Protein AF-0000000080067143 (afdb_homodimer)

Nearest PDB structures (foldseek):
  3b32-assembly1_A  TM=6.200E-01  e=1.063E-01  Rattus norvegicus
  1rfj-assembly1_A  TM=6.439E-01  e=1.784E-01  Solanum tuberosum
  3g43-assembly1_C  TM=5.414E-01  e=2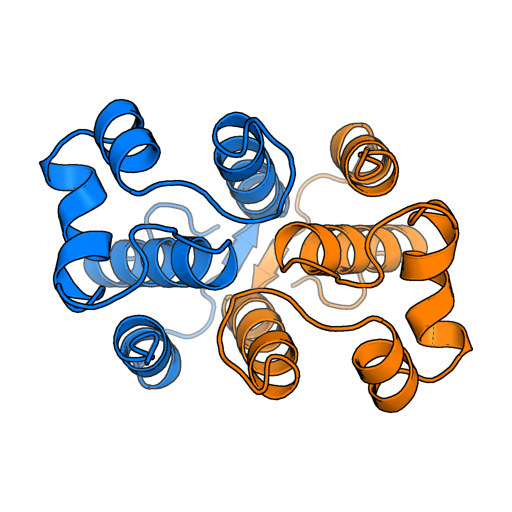.167E-01  Homo sapiens
  6k4r-assembly1_C  TM=6.873E-01  e=2.374E+00  Homo sapiens
  3b32-assembly1_A  TM=6.193E-01  e=1.063E-01  Rattus norvegicus

pLDDT: mean 88.92, std 12.48, range [46.91, 98.81]

Secondary structure (DSSP, 8-state):
----HHHHHHHHS---TT-EEEHHHHHHHHHHHHHH-TT-SSEEEHHHHHHHHHHHHHHHHHHHS-TTS-SEEEHHHHHHHHHHHHHHTT-TT--/----HHHHHHHHS---TT-EEEHHHHHHHHHHHHHH-TT-SSEEEHHHHHHHHHHHHHHHHHHHS-TTS-SEEEHHHHHHHHHHHHHHTT-TT--

Organism: NCBI:txid656916

Solvent-accessible surface area (backbone atoms only — not comparable to full-atom values): 10686 Å² total; per-residue (Å²): 114,66,57,56,53,49,54,47,54,49,70,69,49,88,74,74,85,80,48,20,33,37,51,65,57,57,52,47,51,49,51,56,52,52,70,60,19,80,83,56,74,47,46,26,45,48,68,57,44,29,70,74,52,32,70,73,60,31,39,64,55,50,73,37,41,51,84,92,32,74,62,53,42,27,48,59,54,51,51,32,50,50,52,46,50,28,62,75,64,68,43,79,76,50,97,115,66,58,56,55,46,53,48,53,50,71,69,50,88,75,74,87,80,47,21,33,36,51,66,56,58,52,46,53,49,50,56,51,53,69,60,19,78,83,54,76,46,46,26,47,47,68,57,46,28,70,74,51,31,70,75,58,30,37,65,56,50,73,39,41,50,86,92,32,74,62,53,42,26,47,60,54,51,52,32,48,51,52,45,51,28,63,76,63,68,43,78,75,50,97

InterPro domains:
  IPR002048 EF-hand domain [PS50222] (24-59)
  IPR011992 EF-hand domain pair [SSF47473] (20-86)

Sequence (190 aa):
MVSNKLYNTVMEGSDPAGVTYSLETIKGLLQEFKAMDDDNDGLVDLDVLKQAYGEQGAEAFEEFFDSTLDKQVSFTEFTSAFIFVQRASGYPNKVMVSNKLYNTVMEGSDPAGVTYSLETIKGLLQEFKAMDDDNDGLVDLDVLKQAYGEQGAEAFEEFFDSTLDKQVSFTEFTSAFIFVQRASGYPNKV

Foldseek 3Di:
DWFCQLVCCLVVDDDDPPFAADPVVVVVLVVVVVVQVVVPPQKHALVSVCVVLNPVRSVLVVVRGDPVHHRIDGSSRVVSSVSVVCVVVVNPRTD/DWFCQLVCCLVVDDDDPPFAADPVVVVVLVVVVVVQVVVPPQKHALVSVCVVLNPVRSVLVVVRGDPVHHRIDGSSRVVSSVSVVCVVVVNPRTD

Radius of gyration: 15.96 Å; Cα contacts (8 Å, |Δi|>4): 211; chains: 2; bounding box: 41×36×35 Å

Structure (mmCIF, N/CA/C/O backbone):
data_AF-0000000080067143-model_v1
#
loop_
_entity.id
_entity.type
_entity.pdbx_description
1 polymer 'EF-hand domain-containing protein'
#
loop_
_atom_site.group_PDB
_atom_site.id
_atom_site.type_symbol
_atom_site.label_atom_id
_atom_site.label_alt_id
_atom_site.label_comp_id
_atom_site.label_asym_id
_atom_site.label_entity_id
_atom_site.label_seq_id
_atom_site.pdbx_PDB_ins_code
_atom_site.Cartn_x
_atom_site.Cartn_y
_atom_site.Cartn_z
_atom_site.occupancy
_atom_site.B_iso_or_equiv
_atom_site.auth_seq_id
_atom_site.auth_comp_id
_atom_site.auth_asym_id
_atom_site.auth_atom_id
_atom_site.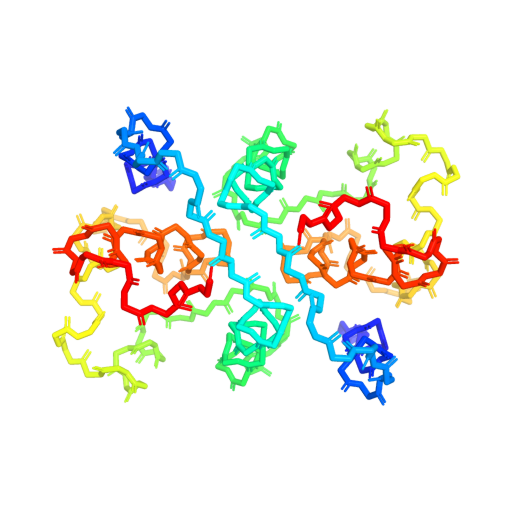pdbx_PDB_model_num
ATOM 1 N N . MET A 1 1 ? -2.777 -11.414 -17.859 1 46.91 1 MET A N 1
ATOM 2 C CA . MET A 1 1 ? -2.301 -10.078 -17.5 1 46.91 1 MET A CA 1
ATOM 3 C C . MET A 1 1 ? -3.029 -9.547 -16.281 1 46.91 1 MET A C 1
ATOM 5 O O . MET A 1 1 ? -4.219 -9.82 -16.094 1 46.91 1 MET A O 1
ATOM 9 N N . VAL A 1 2 ? -2.275 -9.328 -15.281 1 61.03 2 VAL A N 1
ATOM 10 C CA . VAL A 1 2 ? -2.979 -8.844 -14.102 1 61.03 2 VAL A CA 1
ATOM 11 C C . VAL A 1 2 ? -3.812 -7.617 -14.469 1 61.03 2 VAL A C 1
ATOM 13 O O . VAL A 1 2 ? -3.326 -6.703 -15.141 1 61.03 2 VAL A O 1
ATOM 16 N N . SER A 1 3 ? -5.141 -7.855 -14.219 1 69.12 3 SER A N 1
ATOM 17 C CA . SER A 1 3 ? -6.066 -6.797 -14.609 1 69.12 3 SER A CA 1
ATOM 18 C C . SER A 1 3 ? -5.789 -5.512 -13.836 1 69.12 3 SER A C 1
ATOM 20 O O . SER A 1 3 ? -5.582 -5.539 -12.625 1 69.12 3 SER A O 1
ATOM 22 N N . ASN A 1 4 ? -5.629 -4.445 -14.539 1 83.62 4 ASN A N 1
ATOM 23 C CA . ASN A 1 4 ? -5.488 -3.109 -13.969 1 83.62 4 ASN A CA 1
ATOM 24 C C . ASN A 1 4 ? -6.844 -2.428 -13.797 1 83.62 4 ASN A C 1
ATOM 26 O O . ASN A 1 4 ? -6.91 -1.219 -13.57 1 83.62 4 ASN A O 1
ATOM 30 N N . LYS A 1 5 ? -7.879 -3.238 -13.898 1 85.88 5 LYS A N 1
ATOM 31 C CA . LYS A 1 5 ? -9.219 -2.658 -13.906 1 85.88 5 LYS A CA 1
ATOM 32 C C . LYS A 1 5 ? -9.492 -1.909 -12.602 1 85.88 5 LYS A C 1
ATOM 34 O O . LYS A 1 5 ? -9.984 -0.777 -12.625 1 85.88 5 LYS A O 1
ATOM 39 N N . LEU A 1 6 ? -9.281 -2.521 -11.469 1 89.75 6 LEU A N 1
ATOM 40 C CA . LEU A 1 6 ? -9.539 -1.91 -10.172 1 89.75 6 LEU A CA 1
ATOM 41 C C . LEU A 1 6 ? -8.703 -0.648 -9.992 1 89.75 6 LEU A C 1
ATOM 43 O O . LEU A 1 6 ? -9.227 0.389 -9.57 1 89.75 6 LEU A O 1
ATOM 47 N N . TYR A 1 7 ? -7.473 -0.76 -10.32 1 92 7 TYR A N 1
ATOM 48 C CA . TYR A 1 7 ? -6.578 0.387 -10.242 1 92 7 TYR A CA 1
ATOM 49 C C . TYR A 1 7 ? -7.09 1.538 -11.102 1 92 7 TYR A C 1
ATOM 51 O O . TYR A 1 7 ? -7.18 2.676 -10.633 1 92 7 TYR A O 1
ATOM 59 N N . ASN A 1 8 ? -7.48 1.263 -12.328 1 93.25 8 ASN A N 1
ATOM 60 C CA . ASN A 1 8 ? -7.977 2.291 -13.234 1 93.25 8 ASN A CA 1
ATOM 61 C C . ASN A 1 8 ? -9.258 2.934 -12.703 1 93.25 8 ASN A C 1
ATOM 63 O O . ASN A 1 8 ? -9.43 4.152 -12.789 1 93.25 8 ASN A O 1
ATOM 67 N N . THR A 1 9 ? -10.148 2.139 -12.188 1 93.19 9 THR A N 1
ATOM 68 C CA . THR A 1 9 ? -11.406 2.641 -11.633 1 93.19 9 THR A CA 1
ATOM 69 C C . THR A 1 9 ? -11.141 3.619 -10.492 1 93.19 9 THR A C 1
ATOM 71 O O . THR A 1 9 ? -11.766 4.676 -10.414 1 93.19 9 THR A O 1
ATOM 74 N N . VAL A 1 10 ? -10.211 3.246 -9.656 1 95.19 10 VAL A N 1
ATOM 75 C CA . VAL A 1 10 ? -9.883 4.066 -8.492 1 95.19 10 VAL A CA 1
ATOM 76 C C . VAL A 1 10 ? -9.203 5.355 -8.945 1 95.19 10 VAL A C 1
ATOM 78 O O . VAL A 1 10 ? -9.562 6.445 -8.492 1 95.19 10 VAL A O 1
ATOM 81 N N . MET A 1 11 ? -8.297 5.258 -9.922 1 97.38 11 MET A N 1
ATOM 82 C CA . MET A 1 11 ? -7.488 6.406 -10.32 1 97.38 11 MET A CA 1
ATOM 83 C C . MET A 1 11 ? -8.297 7.359 -11.195 1 97.38 11 MET A C 1
ATOM 85 O O . MET A 1 11 ? -8.078 8.57 -11.164 1 97.38 11 MET A O 1
ATOM 89 N N . GLU A 1 12 ? -9.195 6.828 -11.867 1 97 12 GLU A N 1
ATOM 90 C CA . GLU A 1 12 ? -9.969 7.637 -12.805 1 97 12 GLU A CA 1
ATOM 91 C C . GLU A 1 12 ? -11.211 8.219 -12.141 1 97 12 GLU A C 1
ATOM 93 O O . GLU A 1 12 ? -11.828 9.148 -12.672 1 97 12 GLU A O 1
ATOM 98 N N . GLY A 1 13 ? -11.57 7.609 -10.992 1 96 13 GLY A N 1
ATOM 99 C CA . GLY A 1 13 ? -12.742 8.117 -10.297 1 96 13 GLY A CA 1
ATOM 100 C C . GLY A 1 13 ? -12.523 9.484 -9.68 1 96 13 GLY A C 1
ATOM 101 O O . GLY A 1 13 ? -11.375 9.906 -9.484 1 96 13 GLY A O 1
ATOM 102 N N . SER A 1 14 ? -13.633 10.188 -9.453 1 96.25 14 SER A N 1
ATOM 103 C CA . SER A 1 14 ? -13.594 11.492 -8.812 1 96.25 14 SER A CA 1
ATOM 104 C C . SER A 1 14 ? -13.875 11.383 -7.316 1 96.25 14 SER A C 1
ATOM 106 O O . SER A 1 14 ? -14.773 10.648 -6.898 1 96.25 14 SER A O 1
ATOM 108 N N . ASP A 1 15 ? -13.055 11.969 -6.539 1 97.75 15 ASP A N 1
ATOM 109 C CA . ASP A 1 15 ? -13.219 12.055 -5.094 1 97.75 15 ASP A CA 1
ATOM 110 C C . ASP A 1 15 ? -13.398 13.508 -4.652 1 97.75 15 ASP A C 1
ATOM 112 O O . ASP A 1 15 ? -12.859 14.422 -5.277 1 97.75 15 ASP A O 1
ATOM 116 N N . PRO A 1 16 ? -14.297 13.758 -3.594 1 97.38 16 PRO A N 1
ATOM 117 C CA . PRO A 1 16 ? -14.367 15.125 -3.07 1 97.38 16 PRO A CA 1
ATOM 118 C C . PRO A 1 16 ? -13.031 15.617 -2.516 1 97.38 16 PRO A C 1
ATOM 120 O O . PRO A 1 16 ? -12.188 14.805 -2.139 1 97.38 16 PRO A O 1
ATOM 123 N N . ALA A 1 17 ? -12.914 16.953 -2.527 1 95.5 17 ALA A N 1
ATOM 124 C CA . ALA A 1 17 ? -11.734 17.547 -1.902 1 95.5 17 ALA A CA 1
ATOM 125 C C . ALA A 1 17 ? -11.734 17.312 -0.395 1 95.5 17 ALA A C 1
ATOM 127 O O . ALA A 1 17 ? -12.797 17.234 0.225 1 95.5 17 ALA A O 1
ATOM 128 N N . GLY A 1 18 ? -10.609 17.141 0.156 1 96.62 18 GLY A N 1
ATOM 129 C CA . GLY A 1 18 ? -10.492 17.172 1.605 1 96.62 18 GLY A CA 1
ATOM 130 C C . GLY A 1 18 ? -10.664 15.805 2.246 1 96.62 18 GLY A C 1
ATOM 131 O O . GLY A 1 18 ? -10.82 15.703 3.465 1 96.62 18 GLY A O 1
ATOM 132 N N . VAL A 1 19 ? -10.719 14.758 1.388 1 98.62 19 VAL A N 1
ATOM 133 C CA . VAL A 1 19 ? -10.742 13.422 1.971 1 98.62 19 VAL A CA 1
ATOM 134 C C . VAL A 1 19 ? -9.367 13.078 2.533 1 98.62 19 VAL A C 1
ATOM 136 O O . VAL A 1 19 ? -8.375 13.047 1.798 1 98.62 19 VAL A O 1
ATOM 139 N N . THR A 1 20 ? -9.312 12.898 3.893 1 98.81 20 THR A N 1
ATOM 140 C CA . THR A 1 20 ? -8.055 12.594 4.566 1 98.81 20 THR A CA 1
ATOM 141 C C . THR A 1 20 ? -8.188 11.352 5.438 1 98.81 20 THR A C 1
ATOM 143 O O . THR A 1 20 ? -9.281 11.031 5.91 1 98.81 20 THR A O 1
ATOM 146 N N . TYR A 1 21 ? -7.102 10.602 5.551 1 98.81 21 TYR A N 1
ATOM 147 C CA . TYR A 1 21 ? -7.016 9.438 6.426 1 98.81 21 TYR A CA 1
ATOM 148 C C . TYR A 1 21 ? -5.898 9.602 7.445 1 98.81 21 TYR A C 1
ATOM 150 O O . TYR A 1 21 ? -4.84 10.156 7.133 1 98.81 21 TYR A O 1
ATOM 158 N N . SER A 1 22 ? -6.18 9.195 8.617 1 98.81 22 SER A N 1
ATOM 159 C CA . SER A 1 22 ? -5.152 9.227 9.648 1 98.81 22 SER A CA 1
ATOM 160 C C . SER A 1 22 ? -4.012 8.266 9.328 1 98.81 22 SER A C 1
ATOM 162 O O . SER A 1 22 ? -4.211 7.27 8.633 1 98.81 22 SER A O 1
ATOM 164 N N . LEU A 1 23 ? -2.801 8.586 9.758 1 98.75 23 LEU A N 1
ATOM 165 C CA . LEU A 1 23 ? -1.686 7.652 9.672 1 98.75 23 LEU A CA 1
ATOM 166 C C . LEU A 1 23 ? -2.057 6.309 10.289 1 98.75 23 LEU A C 1
ATOM 168 O O . LEU A 1 23 ? -1.628 5.258 9.805 1 98.75 23 LEU A O 1
ATOM 172 N N . GLU A 1 24 ? -2.867 6.348 11.352 1 98.19 24 GLU A N 1
ATOM 173 C CA . GLU A 1 24 ? -3.328 5.117 11.984 1 98.19 24 GLU A CA 1
ATOM 174 C C . GLU A 1 24 ? -4.117 4.254 11.008 1 98.19 24 GLU A C 1
ATOM 176 O O . GLU A 1 24 ? -3.988 3.027 11.008 1 98.19 24 GLU A O 1
ATOM 181 N N . THR A 1 25 ? -4.953 4.895 10.172 1 98.62 25 THR A N 1
ATOM 182 C CA . THR A 1 25 ? -5.691 4.148 9.164 1 98.62 25 THR A CA 1
ATOM 183 C C . THR A 1 25 ? -4.742 3.49 8.172 1 98.62 25 THR A C 1
ATOM 185 O O . THR A 1 25 ? -4.895 2.312 7.844 1 98.62 25 THR A O 1
ATOM 188 N N . ILE A 1 26 ? -3.709 4.188 7.676 1 98.81 26 ILE A N 1
ATOM 189 C CA . ILE A 1 26 ? -2.748 3.68 6.703 1 98.81 26 ILE A CA 1
ATOM 190 C C . ILE A 1 26 ? -1.95 2.531 7.316 1 98.81 26 ILE A C 1
ATOM 192 O O . ILE A 1 26 ? -1.8 1.473 6.703 1 98.81 26 ILE A O 1
ATOM 196 N N . LYS A 1 27 ? -1.457 2.658 8.562 1 98.5 27 LYS A N 1
ATOM 197 C CA . LYS A 1 27 ? -0.745 1.598 9.266 1 98.5 27 LYS A CA 1
ATOM 198 C C . LYS A 1 27 ? -1.649 0.392 9.5 1 98.5 27 LYS A C 1
ATOM 200 O O . LYS A 1 27 ? -1.187 -0.751 9.484 1 98.5 27 LYS A O 1
ATOM 205 N N . GLY A 1 28 ? -2.969 0.68 9.75 1 98.31 28 GLY A N 1
ATOM 206 C CA . GLY A 1 28 ? -3.932 -0.4 9.891 1 98.31 28 GLY A CA 1
ATOM 207 C C . GLY A 1 28 ? -4.055 -1.256 8.641 1 98.31 28 GLY A C 1
ATOM 208 O O . GLY A 1 28 ? -4.152 -2.482 8.727 1 98.31 28 GLY A O 1
ATOM 209 N N . LEU A 1 29 ? -4.051 -0.668 7.508 1 98.12 29 LEU A N 1
ATOM 210 C CA . LEU A 1 29 ? -4.082 -1.413 6.254 1 98.12 29 LEU A CA 1
ATOM 211 C C . LEU A 1 29 ? -2.824 -2.258 6.09 1 98.12 29 LEU A C 1
ATOM 213 O O . LEU A 1 29 ? -2.9 -3.42 5.68 1 98.12 29 LEU A O 1
ATOM 217 N N . LEU A 1 30 ? -1.607 -1.638 6.418 1 98.06 30 LEU A N 1
ATOM 218 C CA . LEU A 1 30 ? -0.351 -2.377 6.383 1 98.06 30 LEU A CA 1
ATOM 219 C C . LEU A 1 30 ? -0.425 -3.617 7.27 1 98.06 30 LEU A C 1
ATOM 221 O O . LEU A 1 30 ? -0.082 -4.719 6.832 1 98.06 30 LEU A O 1
ATOM 225 N N . GLN A 1 31 ? -0.874 -3.424 8.453 1 97.81 31 GLN A N 1
ATOM 226 C CA . GLN A 1 31 ? -0.923 -4.496 9.438 1 97.81 31 GLN A CA 1
ATOM 227 C C . GLN A 1 31 ? -1.856 -5.617 8.984 1 97.81 31 GLN A C 1
ATOM 229 O O . GLN A 1 31 ? -1.521 -6.797 9.102 1 97.81 31 GLN A O 1
ATOM 234 N N . GLU A 1 32 ? -3.039 -5.23 8.531 1 97.31 32 GLU A N 1
ATOM 235 C CA . GLU A 1 32 ? -4.012 -6.219 8.078 1 97.31 32 GLU A CA 1
ATOM 236 C C . GLU A 1 32 ? -3.463 -7.051 6.922 1 97.31 32 GLU A C 1
ATOM 238 O O . GLU A 1 32 ? -3.574 -8.281 6.926 1 97.31 32 GLU A O 1
ATOM 243 N N . PHE A 1 33 ? -2.871 -6.449 5.914 1 97 33 PHE A N 1
ATOM 244 C CA . PHE A 1 33 ? -2.324 -7.16 4.766 1 97 33 PHE A CA 1
ATOM 245 C C . PHE A 1 33 ? -1.165 -8.055 5.184 1 97 33 PHE A C 1
ATOM 247 O O . PHE A 1 33 ? -1.075 -9.211 4.754 1 97 33 PHE A O 1
ATOM 254 N N . LYS A 1 34 ? -0.299 -7.539 6.066 1 96.19 34 LYS A N 1
ATOM 255 C CA . LYS A 1 34 ? 0.858 -8.297 6.535 1 96.19 34 LYS A CA 1
ATOM 256 C C . LYS A 1 34 ? 0.426 -9.531 7.312 1 96.19 34 LYS A C 1
ATOM 258 O O . LYS A 1 34 ? 1.064 -10.586 7.219 1 96.19 34 LYS A O 1
ATOM 263 N N . ALA A 1 35 ? -0.605 -9.406 8.047 1 96.69 35 ALA A N 1
ATOM 264 C CA . ALA A 1 35 ? -1.114 -10.531 8.82 1 96.69 35 ALA A CA 1
ATOM 265 C C . ALA A 1 35 ? -1.576 -11.664 7.898 1 96.69 35 ALA A C 1
ATOM 267 O O . ALA A 1 35 ? -1.517 -12.836 8.273 1 96.69 35 ALA A O 1
ATOM 268 N N . MET A 1 36 ? -1.992 -11.344 6.695 1 96.44 36 MET A N 1
ATOM 269 C CA . MET A 1 36 ? -2.482 -12.344 5.75 1 96.44 36 MET A CA 1
ATOM 270 C C . MET A 1 36 ? -1.352 -12.859 4.867 1 96.44 36 MET A C 1
ATOM 272 O O . MET A 1 36 ? -1.459 -13.938 4.281 1 96.44 36 MET A O 1
ATOM 276 N N . ASP A 1 37 ? -0.314 -12.07 4.664 1 94.81 37 ASP A N 1
ATOM 277 C CA . ASP A 1 37 ? 0.838 -12.438 3.846 1 94.81 37 ASP A CA 1
ATOM 278 C C . ASP A 1 37 ? 1.781 -13.367 4.605 1 94.81 37 ASP A C 1
ATOM 280 O O . ASP A 1 37 ? 2.912 -12.984 4.922 1 94.81 37 ASP A O 1
ATOM 284 N N . ASP A 1 38 ? 1.432 -14.555 4.754 1 91.81 38 ASP A N 1
ATOM 285 C CA . ASP A 1 38 ? 2.061 -15.516 5.656 1 91.81 38 ASP A CA 1
ATOM 286 C C . ASP A 1 38 ? 3.498 -15.805 5.234 1 91.81 38 ASP A C 1
ATOM 288 O O . ASP A 1 38 ? 4.379 -15.969 6.082 1 91.81 38 ASP A O 1
ATOM 292 N N . ASP A 1 39 ? 3.773 -15.836 3.938 1 90.75 39 ASP A N 1
ATOM 293 C CA . ASP A 1 39 ? 5.117 -16.203 3.51 1 90.75 39 ASP A CA 1
ATOM 294 C C . ASP A 1 39 ? 5.969 -14.977 3.221 1 90.75 39 ASP A C 1
ATOM 296 O O . ASP A 1 39 ? 7.066 -15.086 2.674 1 90.75 39 ASP A O 1
ATOM 300 N N . ASN A 1 40 ? 5.422 -13.742 3.414 1 89.62 40 ASN A N 1
ATOM 301 C CA . ASN A 1 40 ? 6.129 -12.469 3.35 1 89.62 40 ASN A CA 1
ATOM 302 C C . ASN A 1 40 ? 6.676 -12.203 1.951 1 89.62 40 ASN A C 1
ATOM 304 O O . ASN A 1 40 ? 7.766 -11.648 1.803 1 89.62 40 ASN A O 1
ATOM 308 N N . ASP A 1 41 ? 5.887 -12.656 0.964 1 89.44 41 ASP A N 1
ATOM 309 C CA . ASP A 1 41 ? 6.387 -12.445 -0.389 1 89.44 41 ASP A CA 1
ATOM 310 C C . ASP A 1 41 ? 5.723 -11.234 -1.034 1 89.44 41 ASP A C 1
ATOM 312 O O . ASP A 1 41 ? 5.957 -10.938 -2.207 1 89.44 41 ASP A O 1
ATOM 316 N N . GLY A 1 42 ? 4.793 -10.578 -0.29 1 92.44 42 GLY A N 1
ATOM 317 C CA . GLY A 1 42 ? 4.195 -9.352 -0.788 1 92.44 42 GLY A CA 1
ATOM 318 C C . GLY A 1 42 ? 2.879 -9.578 -1.506 1 92.44 42 GLY A C 1
ATOM 319 O O . GLY A 1 42 ? 2.27 -8.633 -2.012 1 92.44 42 GLY A O 1
ATOM 320 N N . LEU A 1 43 ? 2.471 -10.859 -1.532 1 92.44 43 LEU A N 1
ATOM 321 C CA . LEU A 1 43 ? 1.213 -11.234 -2.166 1 92.44 43 LEU A CA 1
ATOM 322 C C . LEU A 1 43 ? 0.358 -12.07 -1.225 1 92.44 43 LEU A C 1
ATOM 324 O O . LEU A 1 43 ? 0.888 -12.773 -0.359 1 92.44 43 LEU A O 1
ATOM 328 N N . VAL A 1 44 ? -0.928 -11.898 -1.374 1 92.81 44 VAL A N 1
ATOM 329 C CA . VAL A 1 44 ? -1.86 -12.695 -0.586 1 92.81 44 VAL A CA 1
ATOM 330 C C . VAL A 1 44 ? -2.758 -13.508 -1.516 1 92.81 44 VAL A C 1
ATOM 332 O O . VAL A 1 44 ? -3.326 -12.969 -2.469 1 92.81 44 VAL A O 1
ATOM 335 N N . ASP A 1 45 ? -2.838 -14.789 -1.188 1 90.75 45 ASP A N 1
ATOM 336 C CA . ASP A 1 45 ? -3.727 -15.633 -1.987 1 90.75 45 ASP A CA 1
ATOM 337 C C . ASP A 1 45 ? -5.184 -15.219 -1.805 1 90.75 45 ASP A C 1
ATOM 339 O O . ASP A 1 45 ? -5.609 -14.898 -0.693 1 90.75 45 ASP A O 1
ATOM 343 N N . LEU A 1 46 ? -5.918 -15.32 -2.9 1 86.75 46 LEU A N 1
ATOM 344 C CA . LEU A 1 46 ? -7.32 -14.93 -2.857 1 86.75 46 LEU A CA 1
ATOM 345 C C . LEU A 1 46 ? -8.086 -15.75 -1.822 1 86.75 46 LEU A C 1
ATOM 347 O O . LEU A 1 46 ? -8.992 -15.234 -1.167 1 86.75 46 LEU A O 1
ATOM 351 N N . ASP A 1 47 ? -7.719 -16.984 -1.634 1 88.38 47 ASP A N 1
ATOM 352 C CA . ASP A 1 47 ? -8.391 -17.844 -0.653 1 88.38 47 ASP A CA 1
ATOM 353 C C . ASP A 1 47 ? -8.195 -17.297 0.763 1 88.38 47 ASP A C 1
ATOM 355 O O . ASP A 1 47 ? -9.094 -17.422 1.604 1 88.38 47 ASP A O 1
ATOM 359 N N . VAL A 1 48 ? -7.031 -16.75 0.992 1 92.5 48 VAL A N 1
ATOM 360 C CA . VAL A 1 48 ? -6.754 -16.156 2.293 1 92.5 48 VAL A CA 1
ATOM 361 C C . VAL A 1 48 ? -7.645 -14.93 2.498 1 92.5 48 VAL A C 1
ATOM 363 O O . VAL A 1 48 ? -8.211 -14.742 3.578 1 92.5 48 VAL A O 1
ATOM 366 N N . LEU A 1 49 ? -7.855 -14.102 1.489 1 89.69 49 LEU A N 1
ATOM 367 C CA . LEU A 1 49 ? -8.719 -12.93 1.569 1 89.69 49 LEU A CA 1
ATOM 368 C C . LEU A 1 49 ? -10.164 -13.328 1.834 1 89.69 49 LEU A C 1
ATOM 370 O O . LEU A 1 49 ? -10.859 -12.695 2.629 1 89.69 49 LEU A O 1
ATOM 374 N N . LYS A 1 50 ? -10.586 -14.422 1.178 1 89.75 50 LYS A N 1
ATOM 375 C CA . LYS A 1 50 ? -11.945 -14.906 1.346 1 89.75 50 LYS A CA 1
ATOM 376 C C . LYS A 1 50 ? -12.195 -15.375 2.777 1 89.75 50 LYS A C 1
ATOM 378 O O . LYS A 1 50 ? -13.281 -15.188 3.32 1 89.75 50 LYS A O 1
ATOM 383 N N . GLN A 1 51 ? -11.227 -15.992 3.326 1 93.31 51 GLN A N 1
ATOM 384 C CA . GLN A 1 51 ? -11.328 -16.453 4.707 1 93.31 51 GLN A CA 1
ATOM 385 C C . GLN A 1 51 ? -11.367 -15.266 5.676 1 93.31 51 GLN A C 1
ATOM 387 O O . GLN A 1 51 ? -12.117 -15.289 6.656 1 93.31 51 GLN A O 1
ATOM 392 N N . ALA A 1 52 ? -10.609 -14.242 5.367 1 92.25 52 ALA A N 1
ATOM 393 C CA . ALA A 1 52 ? -10.477 -13.094 6.262 1 92.25 52 ALA A CA 1
ATOM 394 C C . ALA A 1 52 ? -11.711 -12.195 6.18 1 92.25 52 ALA A C 1
ATOM 396 O O . ALA A 1 52 ? -12.172 -11.672 7.199 1 92.25 52 ALA A O 1
ATOM 397 N N . TYR A 1 53 ? -12.289 -11.969 4.98 1 89.88 53 TYR A N 1
ATOM 398 C CA . TYR A 1 53 ? -13.336 -10.969 4.781 1 89.88 53 TYR A CA 1
ATOM 399 C C . TYR A 1 53 ? -14.664 -11.633 4.426 1 89.88 53 TYR A C 1
ATOM 401 O O . TYR A 1 53 ? -15.688 -10.961 4.289 1 89.88 53 TYR A O 1
ATOM 409 N N . GLY A 1 54 ? -14.648 -12.945 4.277 1 89.38 54 GLY A N 1
ATOM 410 C CA . GLY A 1 54 ? -15.82 -13.641 3.773 1 89.38 54 GLY A CA 1
ATOM 411 C C . GLY A 1 54 ? -16 -13.508 2.273 1 89.38 54 GLY A C 1
ATOM 412 O O . GLY A 1 54 ? -15.281 -12.742 1.623 1 89.38 54 GLY A O 1
ATOM 413 N N . GLU A 1 55 ? -17 -14.242 1.787 1 82.25 55 GLU A N 1
ATOM 414 C CA . GLU A 1 55 ? -17.25 -14.25 0.35 1 82.25 55 GLU A CA 1
ATOM 415 C C . GLU A 1 55 ? -17.625 -12.859 -0.155 1 82.25 55 GLU A C 1
ATOM 417 O O . GLU A 1 55 ? -17.156 -12.43 -1.204 1 82.25 55 GLU A O 1
ATOM 422 N N . GLN A 1 56 ? -18.328 -12.148 0.597 1 81.19 56 GLN A N 1
ATOM 423 C CA . GLN A 1 56 ? -18.812 -10.836 0.171 1 81.19 56 GLN A CA 1
ATOM 424 C C . GLN A 1 56 ? -17.703 -9.805 0.203 1 81.19 56 GLN A C 1
ATOM 426 O O . GLN A 1 56 ? -17.594 -8.961 -0.694 1 81.19 56 GLN A O 1
ATOM 431 N N . GLY A 1 57 ? -16.844 -9.906 1.167 1 80.75 57 GLY A N 1
ATOM 432 C CA . GLY A 1 57 ? -15.742 -8.961 1.281 1 80.75 57 GLY A CA 1
ATOM 433 C C . GLY A 1 57 ? -14.688 -9.156 0.21 1 80.75 57 GLY A C 1
ATOM 434 O O . GLY A 1 57 ? -14.086 -8.18 -0.256 1 80.75 57 GLY A O 1
ATOM 435 N N . ALA A 1 58 ? -14.609 -10.406 -0.244 1 79.62 58 ALA A N 1
ATOM 436 C CA . ALA A 1 58 ? -13.594 -10.727 -1.246 1 79.62 58 ALA A CA 1
ATOM 437 C C . ALA A 1 58 ? -14.133 -10.5 -2.658 1 79.62 58 ALA A C 1
ATOM 439 O O . ALA A 1 58 ? -13.367 -10.492 -3.625 1 79.62 58 ALA A O 1
ATOM 440 N N . GLU A 1 59 ? -15.445 -10.234 -2.713 1 75.75 59 GLU A N 1
ATOM 441 C CA . GLU A 1 59 ? -16.094 -10.117 -4.016 1 75.75 59 GLU A CA 1
ATOM 442 C C . GLU A 1 59 ? -15.5 -8.977 -4.828 1 75.75 59 GLU A C 1
ATOM 444 O O . GLU A 1 59 ? -15.328 -9.086 -6.043 1 75.75 59 GLU A O 1
ATOM 449 N N . ALA A 1 60 ? -15.172 -7.844 -4.176 1 72.12 60 ALA A N 1
ATOM 450 C CA . ALA A 1 60 ? -14.578 -6.723 -4.895 1 72.12 60 ALA A CA 1
ATOM 451 C C . ALA A 1 60 ? -13.289 -7.145 -5.594 1 72.12 60 ALA A C 1
ATOM 453 O O . ALA A 1 60 ? -13.031 -6.746 -6.734 1 72.12 60 ALA A O 1
ATOM 454 N N . PHE A 1 61 ? -12.516 -7.965 -4.895 1 76.06 61 PHE A N 1
ATOM 455 C CA . PHE A 1 61 ? -11.273 -8.445 -5.488 1 76.06 61 PHE A CA 1
ATOM 456 C C . PHE A 1 61 ? -11.562 -9.383 -6.656 1 76.06 61 PHE A C 1
ATOM 458 O O . PHE A 1 61 ? -10.945 -9.281 -7.715 1 76.06 61 PHE A O 1
ATOM 465 N N . GL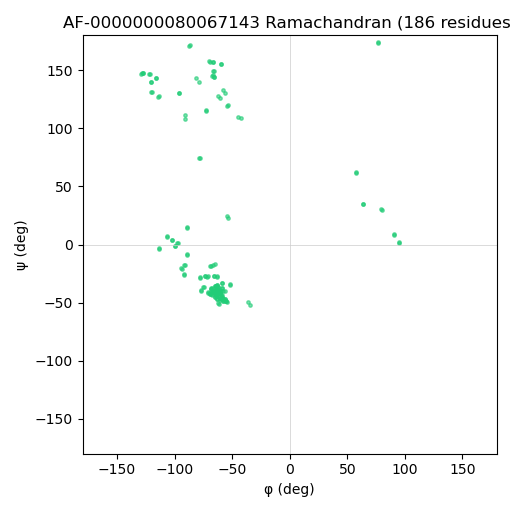U A 1 62 ? -12.523 -10.141 -6.492 1 76.31 62 GLU A N 1
ATOM 466 C CA . GLU A 1 62 ? -12.844 -11.117 -7.535 1 76.31 62 GLU A CA 1
ATOM 467 C C . GLU A 1 62 ? -13.414 -10.43 -8.773 1 76.31 62 GLU A C 1
ATOM 469 O O . GLU A 1 62 ? -13.133 -10.844 -9.898 1 76.31 62 GLU A O 1
ATOM 474 N N . GLU A 1 63 ? -14.25 -9.492 -8.469 1 75.5 63 GLU A N 1
ATOM 475 C CA . GLU A 1 63 ? -14.859 -8.766 -9.586 1 75.5 63 GLU A CA 1
ATOM 476 C C . GLU A 1 63 ? -13.797 -8.102 -10.453 1 75.5 63 GLU A C 1
ATOM 478 O O . GLU A 1 63 ? -13.953 -8.016 -11.672 1 75.5 63 GLU A O 1
ATOM 483 N N . PHE A 1 64 ? -12.891 -7.672 -9.805 1 72.56 64 PHE A N 1
ATOM 484 C CA . PHE A 1 64 ? -11.898 -6.879 -10.531 1 72.56 64 PHE A CA 1
ATOM 485 C C . PHE A 1 64 ? -10.727 -7.746 -10.969 1 72.56 64 PHE A C 1
ATOM 487 O O . PHE A 1 64 ? -9.961 -7.359 -11.852 1 72.56 64 PHE A O 1
ATOM 494 N N . PHE A 1 65 ? -10.578 -8.93 -10.281 1 62.34 65 PHE A N 1
ATOM 495 C CA . PHE A 1 65 ? -9.516 -9.836 -10.688 1 62.34 65 PHE A CA 1
ATOM 496 C C . PHE A 1 65 ? -10.016 -10.828 -11.734 1 62.34 65 PHE A C 1
ATOM 498 O O . PHE A 1 65 ? -11.109 -11.383 -11.602 1 62.34 65 PHE A O 1
ATOM 505 N N . ASP A 1 66 ? -9.594 -10.68 -13 1 57.16 66 ASP A N 1
ATOM 506 C CA . ASP A 1 66 ? -9.977 -11.609 -14.055 1 57.16 66 ASP A CA 1
ATOM 507 C C . ASP A 1 66 ? -9.594 -13.047 -13.688 1 57.16 66 ASP A C 1
ATOM 509 O O . ASP A 1 66 ? -8.625 -13.273 -12.961 1 57.16 66 ASP A O 1
ATOM 513 N N . SER A 1 67 ? -10.555 -13.961 -13.828 1 50.03 67 SER A N 1
ATOM 514 C CA . SER A 1 67 ? -10.508 -15.406 -13.641 1 50.03 67 SER A CA 1
ATOM 515 C C . SER A 1 67 ? -9.156 -15.977 -14.055 1 50.03 67 SER A C 1
ATOM 517 O O . SER A 1 67 ? -8.758 -17.047 -13.594 1 50.03 67 SER A O 1
ATOM 519 N N . THR A 1 68 ? -8.68 -15.695 -15.242 1 48.47 68 THR A N 1
ATOM 520 C CA . THR A 1 68 ? -7.449 -16.344 -15.664 1 48.47 68 THR A CA 1
ATOM 521 C C . THR A 1 68 ? -6.281 -15.914 -14.781 1 48.47 68 THR A C 1
ATOM 523 O O . THR A 1 68 ? -5.184 -16.469 -14.883 1 48.47 68 THR A O 1
ATOM 526 N N . LEU A 1 69 ? -6.473 -14.805 -14.047 1 51.28 69 LEU A N 1
ATOM 527 C CA . LEU A 1 69 ? -5.469 -13.977 -13.391 1 51.28 69 LEU A CA 1
ATOM 528 C C . LEU A 1 69 ? -5.047 -14.586 -12.055 1 51.28 69 LEU A C 1
ATOM 530 O O . LEU A 1 69 ? -5.781 -15.391 -11.477 1 51.28 69 LEU A O 1
ATOM 534 N N . ASP A 1 70 ? -3.781 -14.445 -11.758 1 59.09 70 ASP A N 1
ATOM 535 C CA . ASP A 1 70 ? -3.055 -14.922 -10.586 1 59.09 70 ASP A CA 1
ATOM 536 C C . ASP A 1 70 ? -3.846 -14.656 -9.305 1 59.09 70 ASP A C 1
ATOM 538 O O . ASP A 1 70 ? -4.445 -13.594 -9.148 1 59.09 70 ASP A O 1
ATOM 542 N N . LYS A 1 71 ? -4.324 -15.727 -8.727 1 80.44 71 LYS A N 1
ATOM 543 C CA . LYS A 1 71 ? -5.098 -15.875 -7.492 1 80.44 71 LYS A CA 1
ATOM 544 C C . LYS A 1 71 ? -4.375 -15.227 -6.312 1 80.44 71 LYS A C 1
ATOM 546 O O . LYS A 1 71 ? -4.492 -15.688 -5.176 1 80.44 71 LYS A O 1
ATOM 551 N N . GLN A 1 72 ? -3.514 -14.258 -6.664 1 88.69 72 GLN A N 1
ATOM 552 C CA . GLN A 1 72 ? -2.852 -13.539 -5.578 1 88.69 72 GLN A CA 1
ATOM 553 C C . GLN A 1 72 ? -3.125 -12.039 -5.664 1 88.69 72 GLN A C 1
ATOM 555 O O . GLN A 1 72 ? -3.271 -11.492 -6.758 1 88.69 72 GLN A O 1
ATOM 560 N N . VAL A 1 73 ? -3.205 -11.422 -4.578 1 91.25 73 VAL A N 1
ATOM 561 C CA . VAL A 1 73 ? -3.514 -10.008 -4.406 1 91.25 73 VAL A CA 1
ATOM 562 C C . VAL A 1 73 ? -2.301 -9.281 -3.824 1 91.25 73 VAL A C 1
ATOM 564 O O . VAL A 1 73 ? -1.722 -9.734 -2.83 1 91.25 73 VAL A O 1
ATOM 567 N N . SER A 1 74 ? -1.89 -8.18 -4.512 1 93.06 74 SER A N 1
ATOM 568 C CA . SER A 1 74 ? -0.835 -7.316 -3.988 1 93.06 74 SER A CA 1
ATOM 569 C C . SER A 1 74 ? -1.402 -6.254 -3.053 1 93.06 74 SER A C 1
ATOM 571 O O . SER A 1 74 ? -2.615 -6.039 -3.01 1 93.06 74 SER A O 1
ATOM 573 N N . PHE A 1 75 ? -0.519 -5.547 -2.398 1 95.44 75 PHE A N 1
ATOM 574 C CA . PHE A 1 75 ? -0.973 -4.477 -1.518 1 95.44 75 PHE A CA 1
ATOM 575 C C . PHE A 1 75 ? -1.468 -3.281 -2.326 1 95.44 75 PHE A C 1
ATOM 577 O O . PHE A 1 75 ? -2.32 -2.521 -1.861 1 95.44 75 PHE A O 1
ATOM 584 N N . THR A 1 76 ? -0.945 -3.102 -3.555 1 95.31 76 THR A N 1
ATOM 585 C CA . THR A 1 76 ? -1.52 -2.068 -4.41 1 95.31 76 THR A CA 1
ATOM 586 C C . THR A 1 76 ? -2.992 -2.357 -4.691 1 95.31 76 THR A C 1
ATOM 588 O O . THR A 1 76 ? -3.83 -1.456 -4.629 1 95.31 76 THR A O 1
ATOM 591 N N . GLU A 1 77 ? -3.273 -3.582 -4.941 1 91.94 77 GLU A N 1
ATOM 592 C CA . GLU A 1 77 ? -4.656 -3.979 -5.195 1 91.94 77 GLU A CA 1
ATOM 593 C C . GLU A 1 77 ? -5.5 -3.871 -3.93 1 91.94 77 GLU A C 1
ATOM 595 O O . GLU A 1 77 ? -6.645 -3.412 -3.977 1 91.94 77 GLU A O 1
ATOM 600 N N . PHE A 1 78 ? -4.945 -4.297 -2.881 1 93.69 78 PHE A N 1
ATOM 601 C CA . PHE A 1 78 ? -5.625 -4.207 -1.594 1 93.69 78 PHE A CA 1
ATOM 602 C C . PHE A 1 78 ? -5.961 -2.76 -1.261 1 93.69 78 PHE A C 1
ATOM 604 O O . PHE A 1 78 ? -7.094 -2.453 -0.875 1 93.69 78 PHE A O 1
ATO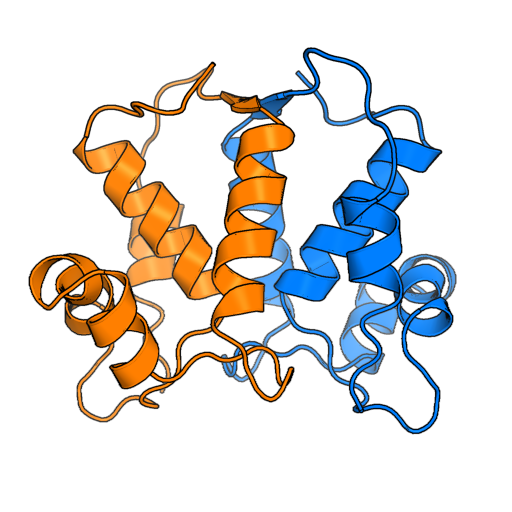M 611 N N . THR A 1 79 ? -5.078 -1.879 -1.443 1 96.19 79 THR A N 1
ATOM 612 C CA . THR A 1 79 ? -5.27 -0.455 -1.19 1 96.19 79 THR A CA 1
ATOM 613 C C . THR A 1 79 ? -6.289 0.135 -2.164 1 96.19 79 THR A C 1
ATOM 615 O O . THR A 1 79 ? -7.137 0.936 -1.771 1 96.19 79 THR A O 1
ATOM 618 N N . SER A 1 80 ? -6.203 -0.293 -3.438 1 94.5 80 SER A N 1
ATOM 619 C CA . SER A 1 80 ? -7.18 0.151 -4.426 1 94.5 80 SER A CA 1
ATOM 620 C C . SER A 1 80 ? -8.594 -0.286 -4.039 1 94.5 80 SER A C 1
ATOM 622 O O . SER A 1 80 ? -9.547 0.484 -4.176 1 94.5 80 SER A O 1
ATOM 624 N N . ALA A 1 81 ? -8.703 -1.537 -3.547 1 92.56 81 ALA A N 1
ATOM 625 C CA . ALA A 1 81 ? -10 -2.029 -3.096 1 92.56 81 ALA A CA 1
ATOM 626 C C . ALA A 1 81 ? -10.516 -1.21 -1.917 1 92.56 81 ALA A C 1
ATOM 628 O O . ALA A 1 81 ? -11.711 -0.919 -1.833 1 92.56 81 ALA A O 1
ATOM 629 N N . PHE A 1 82 ? -9.617 -0.899 -0.973 1 94.94 82 PHE A N 1
ATOM 630 C CA . PHE A 1 82 ? -9.992 -0.054 0.155 1 94.94 82 PHE A CA 1
ATOM 631 C C . PHE A 1 82 ? -10.578 1.267 -0.329 1 94.94 82 PHE A C 1
ATOM 633 O O . PHE A 1 82 ? -11.656 1.674 0.115 1 94.94 82 PHE A O 1
ATOM 640 N N . ILE A 1 83 ? -9.914 1.934 -1.26 1 96.69 83 ILE A N 1
ATOM 641 C CA . ILE A 1 83 ? -10.359 3.23 -1.753 1 96.69 83 ILE A CA 1
ATOM 642 C C . ILE A 1 83 ? -11.695 3.07 -2.482 1 96.69 83 ILE A C 1
ATOM 644 O O . ILE A 1 83 ? -12.594 3.898 -2.33 1 96.69 83 ILE A O 1
ATOM 648 N N . PHE A 1 84 ? -11.773 1.961 -3.24 1 93.56 84 PHE A N 1
ATOM 649 C CA . PHE A 1 84 ? -13.016 1.674 -3.955 1 93.56 84 PHE A CA 1
ATOM 650 C C . PHE A 1 84 ? -14.188 1.577 -2.988 1 93.56 84 PHE A C 1
ATOM 652 O O . PHE A 1 84 ? -15.227 2.211 -3.195 1 93.56 84 PHE A O 1
ATOM 659 N N . VAL A 1 85 ? -14.016 0.843 -1.948 1 92.94 85 VAL A N 1
ATOM 660 C CA . VAL A 1 85 ? -15.062 0.631 -0.954 1 92.94 85 VAL A CA 1
ATOM 661 C C . VAL A 1 85 ? -15.352 1.938 -0.216 1 92.94 85 VAL A C 1
ATOM 663 O O . VAL A 1 85 ? -16.5 2.273 0.042 1 92.94 85 VAL A O 1
ATOM 666 N N . GLN A 1 86 ? -14.289 2.686 0.172 1 96.38 86 GLN A N 1
ATOM 667 C CA . GLN A 1 86 ? -14.469 3.979 0.828 1 96.38 86 GLN A CA 1
ATOM 668 C C . GLN A 1 86 ? -15.32 4.914 -0.026 1 96.38 86 GLN A C 1
ATOM 670 O O . GLN A 1 86 ? -16.266 5.531 0.472 1 96.38 86 GLN A O 1
ATOM 675 N N . ARG A 1 87 ? -14.992 4.996 -1.312 1 96.5 87 ARG A N 1
ATOM 676 C CA . ARG A 1 87 ? -15.742 5.848 -2.229 1 96.5 87 ARG A CA 1
ATOM 677 C C . ARG A 1 87 ? -17.203 5.434 -2.287 1 96.5 87 ARG A C 1
ATOM 679 O O . ARG A 1 87 ? -18.109 6.273 -2.188 1 96.5 87 ARG A O 1
ATOM 686 N N . ALA A 1 88 ? -17.453 4.164 -2.41 1 92.94 88 ALA A N 1
ATOM 687 C CA . ALA A 1 88 ? -18.797 3.637 -2.539 1 92.94 88 ALA A CA 1
ATOM 688 C C . ALA A 1 88 ? -19.609 3.869 -1.262 1 92.94 88 ALA A C 1
ATOM 690 O O . ALA A 1 88 ? -20.828 4.012 -1.307 1 92.94 88 ALA A O 1
ATOM 691 N N . SER A 1 89 ? -18.953 3.971 -0.105 1 95.62 89 SER A N 1
ATOM 692 C CA . SER A 1 89 ? -19.641 4.035 1.178 1 95.62 89 SER A CA 1
ATOM 693 C C . SER A 1 89 ? -19.594 5.438 1.771 1 95.62 89 SER A C 1
ATOM 695 O O . SER A 1 89 ? -19.953 5.645 2.932 1 95.62 89 SER A O 1
ATOM 697 N N . GLY A 1 90 ? -19.109 6.398 1.064 1 97.38 90 GLY A N 1
ATOM 698 C CA . GLY A 1 90 ? -19.062 7.773 1.538 1 97.38 90 GLY A CA 1
ATOM 699 C C . GLY A 1 90 ? -17.906 8.039 2.479 1 97.38 90 GLY A C 1
ATOM 700 O O . GLY A 1 90 ? -18.047 8.797 3.443 1 97.38 90 GLY A O 1
ATOM 701 N N . TYR A 1 91 ? -16.828 7.402 2.383 1 98.19 91 TYR A N 1
ATOM 702 C CA . TYR A 1 91 ? -15.547 7.578 3.062 1 98.19 91 TYR A CA 1
ATOM 703 C C . TYR A 1 91 ? -15.711 7.488 4.574 1 98.19 91 TYR A C 1
ATOM 705 O O . TYR A 1 91 ? -15.359 8.422 5.301 1 98.19 91 TYR A O 1
ATOM 713 N N . PRO A 1 92 ? -16.156 6.352 5.055 1 98.06 92 PRO A N 1
ATOM 714 C CA . PRO A 1 92 ? -16.516 6.246 6.469 1 98.06 92 PRO A CA 1
ATOM 715 C C . PRO A 1 92 ? -15.305 6.336 7.395 1 98.06 92 PRO A C 1
ATOM 717 O O . PRO A 1 92 ? -15.453 6.613 8.586 1 98.06 92 PRO A O 1
ATOM 720 N N . ASN A 1 93 ? -14.008 6.121 6.898 1 98.25 93 ASN A N 1
ATOM 721 C CA . ASN A 1 93 ? -12.828 6.133 7.754 1 98.25 93 ASN A CA 1
ATOM 722 C C . ASN A 1 93 ? -12.062 7.445 7.629 1 98.25 93 ASN A C 1
ATOM 724 O O . ASN A 1 93 ? -10.984 7.594 8.211 1 98.25 93 ASN A O 1
ATOM 728 N N . LYS A 1 94 ? -12.625 8.367 6.836 1 98.38 94 LYS A N 1
ATOM 729 C CA . LYS A 1 94 ? -11.945 9.648 6.699 1 98.38 94 LYS A CA 1
ATOM 730 C C . LYS A 1 94 ? -11.953 10.422 8.016 1 98.38 94 LYS A C 1
ATOM 732 O O . LYS A 1 94 ? -12.773 10.148 8.898 1 98.38 94 LYS A O 1
ATOM 737 N N . VAL A 1 95 ? -10.961 11.359 8.141 1 97.56 95 VAL A N 1
ATOM 738 C CA . VAL A 1 95 ? -10.898 12.227 9.312 1 97.56 95 VAL A CA 1
ATOM 739 C C . VAL A 1 95 ? -10.898 13.688 8.867 1 97.56 95 VAL A C 1
ATOM 741 O O . VAL A 1 95 ? -10.5 14.008 7.746 1 97.56 95 VAL A O 1
ATOM 744 N N . MET B 1 1 ? 14.797 -14.898 4.09 1 47.12 1 MET B N 1
ATOM 745 C CA . MET B 1 1 ? 13.539 -14.453 4.684 1 47.12 1 MET B CA 1
ATOM 746 C C . MET B 1 1 ? 13.359 -12.953 4.516 1 47.12 1 MET B C 1
ATOM 748 O O . MET B 1 1 ? 14.328 -12.195 4.59 1 47.12 1 MET B O 1
ATOM 752 N N . VAL B 1 2 ? 12.336 -12.617 3.799 1 61.09 2 VAL B N 1
ATOM 753 C CA . VAL B 1 2 ? 12.172 -11.18 3.611 1 61.09 2 VAL B CA 1
ATOM 754 C C . VAL B 1 2 ? 12.141 -10.484 4.969 1 61.09 2 VAL B C 1
ATOM 756 O O . VAL B 1 2 ? 11.453 -10.93 5.887 1 61.09 2 VAL B O 1
ATOM 759 N N . SER B 1 3 ? 13.164 -9.609 5.074 1 69.62 3 SER B N 1
ATOM 760 C CA . SER B 1 3 ? 13.305 -8.922 6.355 1 69.62 3 SER B CA 1
ATOM 761 C C . SER B 1 3 ? 12.07 -8.086 6.68 1 69.62 3 SER B C 1
ATOM 763 O O . SER B 1 3 ? 11.562 -7.363 5.824 1 69.62 3 SER B O 1
ATOM 765 N N . ASN B 1 4 ? 11.508 -8.297 7.82 1 83.5 4 ASN B N 1
ATOM 766 C CA . ASN B 1 4 ? 10.406 -7.5 8.352 1 83.5 4 ASN B CA 1
ATOM 767 C C . ASN B 1 4 ? 10.914 -6.305 9.156 1 83.5 4 ASN B C 1
ATOM 769 O O . ASN B 1 4 ? 10.141 -5.664 9.867 1 83.5 4 ASN B O 1
ATOM 773 N N . LYS B 1 5 ? 12.188 -6.023 8.984 1 86 5 LYS B N 1
ATOM 774 C CA . LYS B 1 5 ? 12.797 -4.992 9.82 1 86 5 LYS B CA 1
ATOM 775 C C . LYS B 1 5 ? 12.133 -3.639 9.594 1 86 5 LYS B C 1
ATOM 777 O O . LYS B 1 5 ? 11.805 -2.939 10.555 1 86 5 LYS B O 1
ATOM 782 N N . LEU B 1 6 ? 11.992 -3.217 8.367 1 89.81 6 LEU B N 1
ATOM 783 C CA . LEU B 1 6 ? 11.398 -1.925 8.047 1 89.81 6 LEU B CA 1
ATOM 784 C C . LEU B 1 6 ? 9.961 -1.848 8.555 1 89.81 6 LEU B C 1
ATOM 786 O O . LEU B 1 6 ? 9.57 -0.861 9.18 1 89.81 6 LEU B O 1
ATOM 790 N N . TYR B 1 7 ? 9.234 -2.877 8.305 1 92.06 7 TYR B N 1
ATOM 791 C CA . TYR B 1 7 ? 7.855 -2.955 8.773 1 92.06 7 TYR B CA 1
ATOM 792 C C . TYR B 1 7 ? 7.793 -2.824 10.297 1 92.06 7 TYR B C 1
ATOM 794 O O . TYR B 1 7 ? 7.02 -2.025 10.82 1 92.06 7 TYR B O 1
ATOM 802 N N . ASN B 1 8 ? 8.641 -3.541 11.008 1 93.38 8 ASN B N 1
ATOM 803 C CA . ASN B 1 8 ? 8.656 -3.498 12.461 1 93.38 8 ASN B CA 1
ATOM 804 C C . ASN B 1 8 ? 9.023 -2.111 12.977 1 93.38 8 ASN B C 1
ATOM 806 O O . ASN B 1 8 ? 8.43 -1.623 13.945 1 93.38 8 ASN B O 1
ATOM 810 N N . THR B 1 9 ? 10 -1.488 12.375 1 93.31 9 THR B N 1
ATOM 811 C CA . THR B 1 9 ? 10.422 -0.15 12.766 1 93.31 9 THR B CA 1
ATOM 812 C C . THR B 1 9 ? 9.273 0.844 12.641 1 93.31 9 THR B C 1
ATOM 814 O O . THR B 1 9 ? 9.062 1.668 13.531 1 93.31 9 THR B O 1
ATOM 817 N N . VAL B 1 10 ? 8.555 0.739 11.555 1 95.31 10 VAL B N 1
ATOM 818 C CA . VAL B 1 10 ? 7.453 1.658 11.281 1 95.31 10 VAL B CA 1
ATOM 819 C C . VAL B 1 10 ? 6.309 1.394 12.258 1 95.31 10 VAL B C 1
ATOM 821 O O . VAL B 1 10 ? 5.762 2.326 12.852 1 95.31 10 VAL B O 1
ATOM 824 N N . MET B 1 11 ? 6.02 0.105 12.523 1 97.38 11 MET B N 1
ATOM 825 C CA . MET B 1 11 ? 4.852 -0.253 13.328 1 97.38 11 MET B CA 1
ATOM 826 C C . MET B 1 11 ? 5.117 -0.031 14.812 1 97.38 11 MET B C 1
ATOM 828 O O . MET B 1 11 ? 4.203 0.296 15.57 1 97.38 11 MET B O 1
ATOM 832 N N . GLU B 1 12 ? 6.309 -0.131 15.156 1 97.06 12 GLU B N 1
ATOM 833 C CA . GLU B 1 12 ? 6.664 -0.026 16.578 1 97.06 12 GLU B CA 1
ATOM 834 C C . GLU B 1 12 ? 7 1.413 16.953 1 97.06 12 GLU B C 1
ATOM 836 O O . GLU B 1 12 ? 7.047 1.753 18.141 1 97.06 12 GLU B O 1
ATOM 841 N N . GLY B 1 13 ? 7.273 2.215 15.906 1 95.94 13 GLY B N 1
ATOM 842 C CA . GLY B 1 13 ? 7.594 3.605 16.188 1 95.94 13 GLY B CA 1
ATOM 843 C C . GLY B 1 13 ? 6.402 4.402 16.688 1 95.94 13 GLY B C 1
ATOM 844 O O . GLY B 1 13 ? 5.254 4 16.484 1 95.94 13 GLY B O 1
ATOM 845 N N . SER B 1 14 ? 6.699 5.492 17.391 1 96.25 14 SER B N 1
ATOM 846 C CA . SER B 1 14 ? 5.672 6.398 17.891 1 96.25 14 SER B CA 1
ATOM 847 C C . SER B 1 14 ? 5.477 7.582 16.938 1 96.25 14 SER B C 1
ATOM 849 O O . SER B 1 14 ? 6.449 8.141 16.438 1 96.25 14 SER B O 1
ATOM 851 N N . ASP B 1 15 ? 4.277 7.84 16.609 1 97.75 15 ASP B N 1
ATOM 852 C CA . ASP B 1 15 ? 3.889 8.992 15.805 1 97.75 15 ASP B CA 1
ATOM 853 C C . ASP B 1 15 ? 2.994 9.938 16.594 1 97.75 15 ASP B C 1
ATOM 855 O O . ASP B 1 15 ? 2.24 9.508 17.469 1 97.75 15 ASP B O 1
ATOM 859 N N . PRO B 1 16 ? 3.162 11.336 16.375 1 97.38 16 PRO B N 1
ATOM 860 C CA . PRO B 1 16 ? 2.213 12.242 17.016 1 97.38 16 PRO B CA 1
ATOM 861 C C . PRO B 1 16 ? 0.77 11.992 16.594 1 97.38 16 PRO B C 1
ATOM 863 O O . PRO B 1 16 ? 0.53 11.438 15.516 1 97.38 16 PRO B O 1
ATOM 866 N N . ALA B 1 17 ? -0.139 12.414 17.5 1 95.44 17 ALA B N 1
ATOM 867 C CA . ALA B 1 17 ? -1.552 12.336 17.141 1 95.44 17 ALA B CA 1
ATOM 868 C C . ALA B 1 17 ? -1.881 13.312 16.016 1 95.44 17 ALA B C 1
ATOM 870 O O . ALA B 1 17 ? -1.262 14.375 15.898 1 95.44 17 ALA B O 1
ATOM 871 N N . GLY B 1 18 ? -2.754 12.945 15.18 1 96.56 18 GLY B N 1
ATOM 872 C CA . GLY B 1 18 ? -3.316 13.891 14.227 1 96.56 18 GLY B CA 1
ATOM 873 C C . GLY B 1 18 ? -2.555 13.953 12.914 1 96.56 18 GLY B C 1
ATOM 874 O O . GLY B 1 18 ? -2.756 14.859 12.117 1 96.56 18 GLY B O 1
ATOM 875 N N . VAL B 1 19 ? -1.604 12.992 12.75 1 98.56 19 VAL B N 1
ATOM 876 C CA . VAL B 1 19 ? -0.951 12.922 11.445 1 98.56 19 VAL B CA 1
ATOM 877 C C . VAL B 1 19 ? -1.917 12.352 10.414 1 98.56 19 VAL B C 1
ATOM 879 O O . VAL B 1 19 ? -2.375 11.211 10.547 1 98.56 19 VAL B O 1
ATOM 882 N N . THR B 1 20 ? -2.283 13.203 9.414 1 98.81 20 THR B N 1
ATOM 883 C CA . THR B 1 20 ? -3.225 12.797 8.375 1 98.81 20 THR B CA 1
ATOM 884 C C . THR B 1 20 ? -2.643 13.047 6.992 1 98.81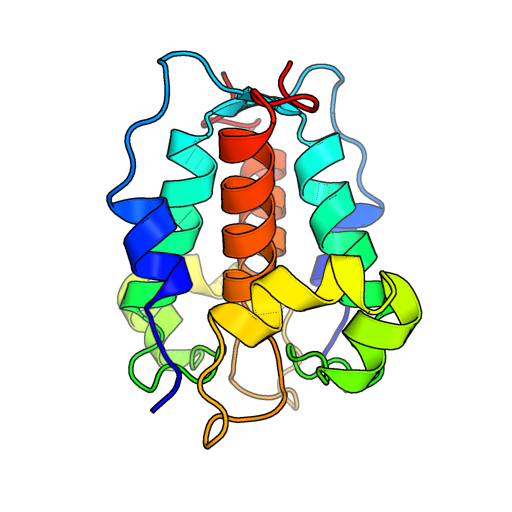 20 THR B C 1
ATOM 886 O O . THR B 1 20 ? -1.807 13.938 6.812 1 98.81 20 THR B O 1
ATOM 889 N N . TYR B 1 21 ? -3.004 12.188 6.047 1 98.81 21 TYR B N 1
ATOM 890 C CA . TYR B 1 21 ? -2.629 12.328 4.641 1 98.81 21 TYR B CA 1
ATOM 891 C C . TYR B 1 21 ? -3.863 12.422 3.754 1 98.81 21 TYR B C 1
ATOM 893 O O . TYR B 1 21 ? -4.871 11.758 4.008 1 98.81 21 TYR B O 1
ATOM 901 N N . SER B 1 22 ? -3.77 13.266 2.805 1 98.81 22 SER B N 1
ATOM 902 C CA . SER B 1 22 ? -4.863 13.375 1.846 1 98.81 22 SER B CA 1
ATOM 903 C C . SER B 1 22 ? -5 12.109 1.014 1 98.81 22 SER B C 1
ATOM 905 O O . SER B 1 22 ? -4.027 11.375 0.818 1 98.81 22 SER B O 1
ATOM 907 N N . LEU B 1 23 ? -6.219 11.781 0.587 1 98.75 23 LEU B N 1
ATOM 908 C CA . LEU B 1 23 ? -6.426 10.695 -0.368 1 98.75 23 LEU B CA 1
ATOM 909 C C . LEU B 1 23 ? -5.535 10.875 -1.592 1 98.75 23 LEU B C 1
ATOM 911 O O . LEU B 1 23 ? -5.047 9.891 -2.156 1 98.75 23 LEU B O 1
ATOM 915 N N . GLU B 1 24 ? -5.301 12.133 -1.983 1 98.25 24 GLU B N 1
ATOM 916 C CA . GLU B 1 24 ? -4.414 12.414 -3.109 1 98.25 24 GLU B CA 1
ATOM 917 C C . GLU B 1 24 ? -3.004 11.891 -2.844 1 98.25 24 GLU B C 1
ATOM 919 O O . GLU B 1 24 ? -2.35 11.367 -3.75 1 98.25 24 GLU B O 1
ATOM 924 N N . THR B 1 25 ? -2.529 12.047 -1.599 1 98.56 25 THR B N 1
ATOM 925 C CA . THR B 1 25 ? -1.216 11.523 -1.245 1 98.56 25 THR B CA 1
ATOM 926 C C . THR B 1 25 ? -1.19 10 -1.374 1 98.56 25 THR B C 1
ATOM 928 O O . THR B 1 25 ? -0.255 9.438 -1.945 1 98.56 25 THR B O 1
ATOM 931 N N . ILE B 1 26 ? -2.213 9.289 -0.891 1 98.75 26 ILE B N 1
ATOM 932 C CA . ILE B 1 26 ? -2.291 7.832 -0.928 1 98.75 26 ILE B CA 1
ATOM 933 C C . ILE B 1 26 ? -2.367 7.355 -2.377 1 98.75 26 ILE B C 1
ATOM 935 O O . ILE B 1 26 ? -1.635 6.445 -2.777 1 98.75 26 ILE B O 1
ATOM 939 N N . LYS B 1 27 ? -3.191 7.973 -3.234 1 98.5 27 LYS B N 1
ATOM 940 C CA . LYS B 1 27 ? -3.283 7.645 -4.652 1 98.5 27 LYS B CA 1
ATOM 941 C C . LYS B 1 27 ? -1.967 7.922 -5.371 1 98.5 27 LYS B C 1
ATOM 943 O O . LYS B 1 27 ? -1.602 7.211 -6.309 1 98.5 27 LYS B O 1
ATOM 948 N N . GLY B 1 28 ? -1.256 9 -4.922 1 98.31 28 GLY B N 1
ATOM 949 C CA . GLY B 1 28 ? 0.059 9.297 -5.469 1 98.31 28 GLY B CA 1
ATOM 950 C C . GLY B 1 28 ? 1.064 8.18 -5.238 1 98.31 28 GLY B C 1
ATOM 951 O O . GLY B 1 28 ? 1.854 7.855 -6.125 1 98.31 28 GLY B O 1
ATOM 952 N N . LEU B 1 29 ? 1.053 7.602 -4.102 1 98.12 29 LEU B N 1
ATOM 953 C CA . LEU B 1 29 ? 1.93 6.473 -3.812 1 98.12 29 LEU B CA 1
ATOM 954 C C . LEU B 1 29 ? 1.585 5.277 -4.695 1 98.12 29 LEU B C 1
ATOM 956 O O . LEU B 1 29 ? 2.479 4.617 -5.23 1 98.12 29 LEU B O 1
ATOM 960 N N . LEU B 1 30 ? 0.228 4.992 -4.844 1 98 30 LEU B N 1
ATOM 961 C CA . LEU B 1 30 ? -0.221 3.928 -5.734 1 98 30 LEU B CA 1
ATOM 962 C C . LEU B 1 30 ? 0.309 4.145 -7.148 1 98 30 LEU B C 1
ATOM 964 O O . LEU B 1 30 ? 0.872 3.227 -7.754 1 98 30 LEU B O 1
ATOM 968 N N . GLN B 1 31 ? 0.14 5.316 -7.625 1 97.81 31 GLN B N 1
ATOM 969 C CA . GLN B 1 31 ? 0.518 5.652 -8.992 1 97.81 31 GLN B CA 1
ATOM 970 C C . GLN B 1 31 ? 2.021 5.5 -9.203 1 97.81 31 GLN B C 1
ATOM 972 O O . GLN B 1 31 ? 2.461 4.945 -10.211 1 97.81 31 GLN B O 1
ATOM 977 N N . GLU B 1 32 ? 2.787 6.035 -8.281 1 97.25 32 GLU B N 1
ATOM 978 C CA . GLU B 1 32 ? 4.242 5.957 -8.383 1 97.25 32 GLU B CA 1
ATOM 979 C C . GLU B 1 32 ? 4.715 4.508 -8.398 1 97.25 32 GLU B C 1
ATOM 981 O O . GLU B 1 32 ? 5.543 4.129 -9.234 1 97.25 32 GLU B O 1
ATOM 986 N N . PHE B 1 33 ? 4.242 3.67 -7.512 1 97 33 PHE B N 1
ATOM 987 C CA . PHE B 1 33 ? 4.645 2.271 -7.449 1 97 33 PHE B CA 1
ATOM 988 C C . PHE B 1 33 ? 4.219 1.527 -8.711 1 97 33 PHE B C 1
ATOM 990 O O . PHE B 1 33 ? 4.992 0.751 -9.273 1 97 33 PHE B O 1
ATOM 997 N N . LYS B 1 34 ? 2.992 1.793 -9.172 1 96.06 34 LYS B N 1
ATOM 998 C CA . LYS B 1 34 ? 2.467 1.136 -10.367 1 96.06 34 LYS B CA 1
ATOM 999 C C . LYS B 1 34 ? 3.291 1.495 -11.602 1 96.06 34 LYS B C 1
ATOM 1001 O O . LYS B 1 34 ? 3.496 0.658 -12.484 1 96.06 34 LYS B O 1
ATOM 1006 N N . ALA B 1 35 ? 3.723 2.697 -11.648 1 96.62 35 ALA B N 1
ATOM 1007 C CA . ALA B 1 35 ? 4.535 3.139 -12.781 1 96.62 35 ALA B CA 1
ATOM 1008 C C . ALA B 1 35 ? 5.852 2.369 -12.844 1 96.62 35 ALA B C 1
ATOM 1010 O O . ALA B 1 35 ? 6.406 2.164 -13.922 1 96.62 35 ALA B O 1
ATOM 1011 N N . MET B 1 36 ? 6.344 1.892 -11.719 1 96.38 36 MET B N 1
ATOM 1012 C CA . MET B 1 36 ? 7.609 1.166 -11.664 1 96.38 36 MET B CA 1
ATOM 1013 C C . MET B 1 36 ? 7.383 -0.334 -11.812 1 96.38 36 MET B C 1
ATOM 1015 O O . MET B 1 36 ? 8.305 -1.072 -12.164 1 96.38 36 MET B O 1
ATOM 1019 N N . ASP B 1 37 ? 6.215 -0.828 -11.461 1 94.81 37 ASP B N 1
ATOM 1020 C CA . ASP B 1 37 ? 5.855 -2.24 -11.555 1 94.81 37 ASP B CA 1
ATOM 1021 C C . ASP B 1 37 ? 5.5 -2.621 -12.992 1 94.81 37 ASP B C 1
ATOM 1023 O O . ASP B 1 37 ? 4.352 -2.955 -13.281 1 94.81 37 ASP B O 1
ATOM 1027 N N . ASP B 1 38 ? 6.449 -2.727 -13.812 1 91.75 38 ASP B N 1
ATOM 1028 C CA . ASP B 1 38 ? 6.293 -2.824 -15.258 1 91.75 38 ASP B CA 1
ATOM 1029 C C . ASP B 1 38 ? 5.566 -4.109 -15.648 1 91.75 38 ASP B C 1
ATOM 1031 O O . ASP B 1 38 ? 4.766 -4.117 -16.578 1 91.75 38 ASP B O 1
ATOM 1035 N N . ASP B 1 39 ? 5.789 -5.195 -14.938 1 90.56 39 ASP B N 1
ATOM 1036 C CA . ASP B 1 39 ? 5.184 -6.457 -15.352 1 90.56 39 ASP B CA 1
ATOM 1037 C C . ASP B 1 39 ? 3.904 -6.734 -14.57 1 90.56 39 ASP B C 1
ATOM 1039 O O . ASP B 1 39 ? 3.35 -7.832 -14.641 1 90.56 39 ASP B O 1
ATOM 1043 N N . ASN B 1 40 ? 3.484 -5.82 -13.656 1 89.5 40 ASN B N 1
ATOM 1044 C CA . ASN B 1 40 ? 2.211 -5.84 -12.945 1 89.5 40 ASN B CA 1
ATOM 1045 C C . ASN B 1 40 ? 2.092 -7.062 -12.039 1 89.5 40 ASN B C 1
ATOM 1047 O O . ASN B 1 40 ? 1.012 -7.641 -11.914 1 89.5 40 ASN B O 1
ATOM 1051 N N . ASP B 1 41 ? 3.254 -7.438 -11.484 1 89.19 41 ASP B N 1
ATOM 1052 C CA . ASP B 1 41 ? 3.189 -8.617 -10.625 1 89.19 41 ASP B CA 1
ATOM 1053 C C . ASP B 1 41 ? 3.137 -8.219 -9.148 1 89.19 41 ASP B C 1
ATOM 1055 O O . ASP B 1 41 ? 3.174 -9.086 -8.266 1 89.19 41 ASP B O 1
ATOM 1059 N N . GLY B 1 42 ? 3.18 -6.902 -8.875 1 92.31 42 GLY B N 1
ATOM 1060 C CA . GLY B 1 42 ? 3.021 -6.441 -7.504 1 92.31 42 GLY B CA 1
ATOM 1061 C C . GLY B 1 42 ? 4.344 -6.223 -6.789 1 92.31 42 GLY B C 1
ATOM 1062 O O . GLY B 1 42 ? 4.367 -5.863 -5.609 1 92.31 42 GLY B O 1
ATOM 1063 N N . LEU B 1 43 ? 5.43 -6.445 -7.551 1 92.44 43 LEU B N 1
ATOM 1064 C CA . LEU B 1 43 ? 6.773 -6.254 -7.016 1 92.44 43 LEU B CA 1
ATOM 1065 C C . LEU B 1 43 ? 7.609 -5.379 -7.938 1 92.44 43 LEU B C 1
ATOM 1067 O O . LEU B 1 43 ? 7.387 -5.359 -9.148 1 92.44 43 LEU B O 1
ATOM 1071 N N . VAL B 1 44 ? 8.469 -4.633 -7.309 1 92.88 44 VAL B N 1
ATOM 1072 C CA . VAL B 1 44 ? 9.383 -3.799 -8.078 1 92.88 44 VAL B CA 1
ATOM 1073 C C . VAL B 1 44 ? 10.828 -4.195 -7.773 1 92.88 44 VAL B C 1
ATOM 1075 O O . VAL B 1 44 ? 11.211 -4.316 -6.605 1 92.88 44 VAL B O 1
ATOM 1078 N N . ASP B 1 45 ? 11.578 -4.379 -8.852 1 90.81 45 ASP B N 1
ATOM 1079 C CA . ASP B 1 45 ? 12.984 -4.699 -8.656 1 90.81 45 ASP B CA 1
ATOM 1080 C C . ASP B 1 45 ? 13.734 -3.525 -8.023 1 90.81 45 ASP B C 1
ATOM 1082 O O . ASP B 1 45 ? 13.484 -2.367 -8.367 1 90.81 45 ASP B O 1
ATOM 1086 N N . LEU B 1 46 ? 14.68 -3.873 -7.164 1 86.62 46 LEU B N 1
ATOM 1087 C CA . LEU B 1 46 ? 15.445 -2.84 -6.473 1 86.62 46 LEU B CA 1
ATOM 1088 C C . LEU B 1 46 ? 16.172 -1.943 -7.469 1 86.62 46 LEU B C 1
ATOM 1090 O O . LEU B 1 46 ? 16.312 -0.74 -7.242 1 86.62 46 LEU B O 1
ATOM 1094 N N . ASP B 1 47 ? 16.594 -2.488 -8.578 1 88.31 47 ASP B N 1
ATOM 1095 C CA . ASP B 1 47 ? 17.297 -1.701 -9.594 1 88.31 47 ASP B CA 1
ATOM 1096 C C . ASP B 1 47 ? 16.375 -0.628 -10.18 1 88.31 47 ASP B C 1
ATOM 1098 O O . ASP B 1 47 ? 16.828 0.465 -10.516 1 88.31 47 ASP B O 1
ATOM 1102 N N . VAL B 1 48 ? 15.125 -0.981 -10.297 1 92.44 48 VAL B N 1
ATOM 1103 C CA . VAL B 1 48 ? 14.148 -0.018 -10.789 1 92.44 48 VAL B CA 1
ATOM 1104 C C . VAL B 1 48 ? 13.977 1.114 -9.773 1 92.44 48 VAL B C 1
ATOM 1106 O O . VAL B 1 48 ? 13.938 2.289 -10.156 1 92.44 48 VAL B O 1
ATOM 1109 N N . LEU B 1 49 ? 13.961 0.84 -8.492 1 89.69 49 LEU B N 1
ATOM 1110 C CA . LEU B 1 49 ? 13.844 1.851 -7.441 1 89.69 49 LEU B CA 1
ATOM 1111 C C . LEU B 1 49 ? 15.062 2.771 -7.441 1 89.69 49 LEU B C 1
ATOM 1113 O O . LEU B 1 49 ? 14.922 3.986 -7.281 1 89.69 49 LEU B O 1
ATOM 1117 N N . LYS B 1 50 ? 16.234 2.168 -7.656 1 89.56 50 LYS B N 1
ATOM 1118 C CA . LYS B 1 50 ? 17.469 2.941 -7.684 1 89.56 50 LYS B CA 1
ATOM 1119 C C . LYS B 1 50 ? 17.469 3.93 -8.844 1 89.56 50 LYS B C 1
ATOM 1121 O O . LYS B 1 50 ? 17.984 5.047 -8.719 1 89.56 50 LYS B O 1
ATOM 1126 N N . GLN B 1 51 ? 16.969 3.504 -9.93 1 93.12 51 GLN B N 1
ATOM 1127 C CA . GLN B 1 51 ? 16.891 4.379 -11.094 1 93.12 51 GLN B CA 1
ATOM 1128 C C . GLN B 1 51 ? 15.891 5.512 -10.867 1 93.12 51 GLN B C 1
ATOM 1130 O O . GLN B 1 51 ? 16.141 6.648 -11.273 1 93.12 51 GLN B O 1
ATOM 1135 N N . ALA B 1 52 ? 14.812 5.191 -10.188 1 92.06 52 ALA B N 1
ATOM 1136 C CA . ALA B 1 52 ? 13.734 6.16 -9.992 1 92.06 52 ALA B CA 1
ATOM 1137 C C . ALA B 1 52 ? 14.102 7.18 -8.914 1 92.06 52 ALA B C 1
ATOM 1139 O O . ALA B 1 52 ? 13.805 8.367 -9.055 1 92.06 52 ALA B O 1
ATOM 1140 N N . TYR B 1 53 ? 14.766 6.773 -7.812 1 89.81 53 TYR B N 1
ATOM 1141 C CA . TYR B 1 53 ? 14.977 7.633 -6.656 1 89.81 53 TYR B CA 1
ATOM 1142 C C . TYR B 1 53 ? 16.453 7.949 -6.477 1 89.81 53 TYR B C 1
ATOM 1144 O O . TYR B 1 53 ? 16.828 8.719 -5.59 1 89.81 53 TYR B O 1
ATOM 1152 N N . GLY B 1 54 ? 17.297 7.363 -7.32 1 89.25 54 GLY B N 1
ATOM 1153 C CA . GLY B 1 54 ? 18.734 7.473 -7.125 1 89.25 54 GLY B CA 1
ATOM 1154 C C . GLY B 1 54 ? 19.266 6.57 -6.027 1 89.25 54 GLY B C 1
ATOM 1155 O O . GLY B 1 54 ? 18.484 5.957 -5.293 1 89.25 54 GLY B O 1
ATOM 1156 N N . GLU B 1 55 ? 20.578 6.559 -5.926 1 82.12 55 GLU B N 1
ATOM 1157 C CA . GLU B 1 55 ? 21.219 5.691 -4.945 1 82.12 55 GLU B CA 1
ATOM 1158 C C . GLU B 1 55 ? 20.812 6.066 -3.523 1 82.12 55 GLU B C 1
ATOM 1160 O O . GLU B 1 55 ? 20.547 5.191 -2.699 1 82.12 55 GLU B O 1
ATOM 1165 N N . GLN B 1 56 ? 20.656 7.293 -3.273 1 81.06 56 GLN B N 1
ATOM 1166 C CA . GLN B 1 56 ? 20.344 7.758 -1.926 1 81.06 56 GLN B CA 1
ATOM 1167 C C . GLN B 1 56 ? 18.891 7.469 -1.562 1 81.06 56 GLN B C 1
ATOM 1169 O O . GLN B 1 56 ? 18.594 7.09 -0.428 1 81.06 56 GLN B O 1
ATOM 1174 N N . GLY B 1 57 ? 18.031 7.59 -2.508 1 80.38 57 GLY B N 1
ATOM 1175 C CA . GLY B 1 57 ? 16.625 7.328 -2.266 1 80.38 57 GLY B CA 1
ATOM 1176 C C . GLY B 1 57 ? 16.312 5.859 -2.049 1 80.38 57 GLY B C 1
ATOM 1177 O O . GLY B 1 57 ? 15.438 5.512 -1.255 1 80.38 57 GLY B O 1
ATOM 1178 N N . ALA B 1 58 ? 17.172 5.051 -2.654 1 79.25 58 ALA B N 1
ATOM 1179 C CA . ALA B 1 58 ? 16.953 3.609 -2.561 1 79.25 58 ALA B CA 1
ATOM 1180 C C . ALA B 1 58 ? 17.641 3.031 -1.327 1 79.25 58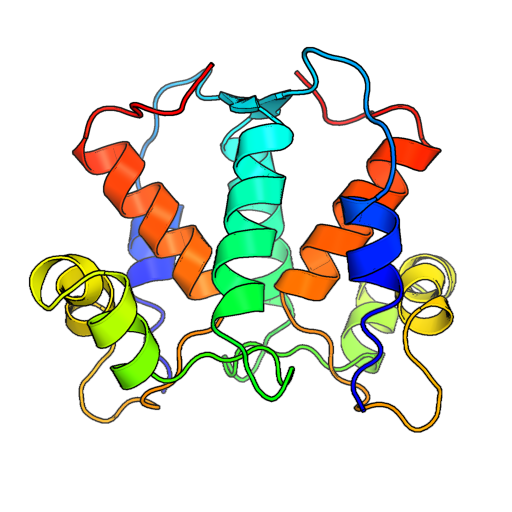 ALA B C 1
ATOM 1182 O O . ALA B 1 58 ? 17.375 1.889 -0.943 1 79.25 58 ALA B O 1
ATOM 1183 N N . GLU B 1 59 ? 18.438 3.891 -0.693 1 76.06 59 GLU B N 1
ATOM 1184 C CA . GLU B 1 59 ? 19.25 3.414 0.429 1 76.06 59 GLU B CA 1
ATOM 1185 C C . GLU B 1 59 ? 18.359 2.906 1.563 1 76.06 59 GLU B C 1
ATOM 1187 O O . GLU B 1 59 ? 18.688 1.907 2.209 1 76.06 59 GLU B O 1
ATOM 1192 N N . ALA B 1 60 ? 17.25 3.592 1.824 1 72.38 60 ALA B N 1
ATOM 1193 C CA . ALA B 1 60 ? 16.344 3.139 2.881 1 72.38 60 ALA B CA 1
ATOM 1194 C C . ALA B 1 60 ? 15.891 1.705 2.635 1 72.38 60 ALA B C 1
ATOM 1196 O O . ALA B 1 60 ? 15.805 0.903 3.566 1 72.38 60 ALA B O 1
ATOM 1197 N N . PHE B 1 61 ? 15.617 1.412 1.361 1 75.94 61 PHE B N 1
ATOM 1198 C CA . PHE B 1 61 ? 15.203 0.057 1.022 1 75.94 61 PHE B CA 1
ATOM 1199 C C . PHE B 1 61 ? 16.344 -0.926 1.207 1 75.94 61 PHE B C 1
ATOM 1201 O O . PHE B 1 61 ? 16.172 -2.004 1.775 1 75.94 61 PHE B O 1
ATOM 1208 N N . GLU B 1 62 ? 17.453 -0.49 0.864 1 76.12 62 GLU B N 1
ATOM 1209 C CA . GLU B 1 62 ? 18.609 -1.385 0.958 1 76.12 62 GLU B CA 1
ATOM 1210 C C . GLU B 1 62 ? 18.984 -1.64 2.412 1 76.12 62 GLU B C 1
ATOM 1212 O O . GLU B 1 62 ? 19.391 -2.748 2.766 1 76.12 62 GLU B O 1
ATOM 1217 N N . GLU B 1 63 ? 18.906 -0.569 3.135 1 75.62 63 GLU B N 1
ATOM 1218 C CA . GLU B 1 63 ? 19.25 -0.695 4.547 1 75.62 63 GLU B CA 1
ATOM 1219 C C . GLU B 1 63 ? 18.359 -1.718 5.246 1 75.62 63 GLU B C 1
ATOM 1221 O O . GLU B 1 63 ? 18.812 -2.439 6.137 1 75.62 63 GLU B O 1
ATOM 1226 N N . PHE B 1 64 ? 17.219 -1.676 4.84 1 73.19 64 PHE B N 1
ATOM 1227 C CA . PHE B 1 64 ? 16.266 -2.514 5.547 1 73.19 64 PHE B CA 1
ATOM 1228 C C . PHE B 1 64 ? 16.125 -3.871 4.867 1 73.19 64 PHE B C 1
ATOM 1230 O O . PHE B 1 64 ? 15.641 -4.828 5.473 1 73.19 64 PHE B O 1
ATOM 1237 N N . PHE B 1 65 ? 16.516 -3.91 3.555 1 64.31 65 PHE B N 1
ATOM 1238 C CA . PHE B 1 65 ? 16.453 -5.18 2.842 1 64.31 65 PHE B CA 1
ATOM 1239 C C . PHE B 1 65 ? 17.766 -5.941 2.955 1 64.31 65 PHE B C 1
ATOM 1241 O O . PHE B 1 65 ? 18.844 -5.359 2.807 1 64.31 65 PHE B O 1
ATOM 1248 N N . ASP B 1 66 ? 17.766 -7.082 3.691 1 57.91 66 ASP B N 1
ATOM 1249 C CA . ASP B 1 66 ? 18.969 -7.906 3.818 1 57.91 66 ASP B CA 1
ATOM 1250 C C . ASP B 1 66 ? 19.469 -8.359 2.451 1 57.91 66 ASP B C 1
ATOM 1252 O O . ASP B 1 66 ? 18.688 -8.516 1.514 1 57.91 66 ASP B O 1
ATOM 1256 N N . SER B 1 67 ? 20.781 -8.211 2.242 1 51.03 67 SER B N 1
ATOM 1257 C CA . SER B 1 67 ? 21.562 -8.617 1.08 1 51.03 67 SER B CA 1
ATOM 1258 C C . SER B 1 67 ? 21.062 -9.93 0.501 1 51.03 67 SER B C 1
ATOM 1260 O O . SER B 1 67 ? 21.25 -10.211 -0.683 1 51.03 67 SER B O 1
ATOM 1262 N N . THR B 1 68 ? 20.875 -10.945 1.295 1 48.31 68 THR B N 1
ATOM 1263 C CA . THR B 1 68 ? 20.484 -12.234 0.731 1 48.31 68 THR B CA 1
ATOM 1264 C C . THR B 1 68 ? 19.078 -12.156 0.117 1 48.31 68 THR B C 1
ATOM 1266 O O . THR B 1 68 ? 18.641 -13.102 -0.535 1 48.31 68 THR B O 1
ATOM 1269 N N . LEU B 1 69 ? 18.328 -11.094 0.508 1 51.69 69 LEU B N 1
ATOM 1270 C CA . LEU B 1 69 ? 16.891 -10.906 0.379 1 51.69 69 LEU B CA 1
ATOM 1271 C C . LEU B 1 69 ? 16.516 -10.492 -1.042 1 51.69 69 LEU B C 1
ATOM 1273 O O . LEU B 1 69 ? 17.359 -9.953 -1.773 1 51.69 69 LEU B O 1
ATOM 1277 N N . ASP B 1 70 ? 15.43 -11.039 -1.538 1 59.28 70 ASP B N 1
ATOM 1278 C CA . ASP B 1 70 ? 14.805 -10.844 -2.842 1 59.28 70 ASP B CA 1
ATOM 1279 C C . ASP B 1 70 ? 14.797 -9.375 -3.238 1 59.28 70 ASP B C 1
ATOM 1281 O O . ASP B 1 70 ? 14.508 -8.5 -2.416 1 59.28 70 ASP B O 1
ATOM 1285 N N . LYS B 1 71 ? 15.617 -9.094 -4.199 1 80.31 71 LYS B N 1
ATOM 1286 C CA . LYS B 1 71 ? 15.875 -7.82 -4.863 1 80.31 71 LYS B CA 1
ATOM 1287 C C . LYS B 1 71 ? 14.586 -7.199 -5.383 1 80.31 71 LYS B C 1
ATOM 1289 O O . LYS B 1 71 ? 14.594 -6.48 -6.383 1 80.31 71 LYS B O 1
ATOM 1294 N N . GLN B 1 72 ? 13.477 -7.629 -4.758 1 88.69 72 GLN B N 1
ATOM 1295 C CA . GLN B 1 72 ? 12.211 -7.012 -5.156 1 88.69 72 GLN B CA 1
ATOM 1296 C C . GLN B 1 72 ? 11.523 -6.359 -3.963 1 88.69 72 GLN B C 1
ATOM 1298 O O . GLN B 1 72 ? 11.633 -6.84 -2.834 1 88.69 72 GLN B O 1
ATOM 1303 N N . VAL B 1 73 ? 10.867 -5.32 -4.203 1 91.38 73 VAL B N 1
ATOM 1304 C CA . VAL B 1 73 ? 10.164 -4.496 -3.223 1 91.38 73 VAL B CA 1
ATOM 1305 C C . VAL B 1 73 ? 8.664 -4.566 -3.467 1 91.38 73 VAL B C 1
ATOM 1307 O O . VAL B 1 73 ? 8.203 -4.383 -4.598 1 91.38 73 VAL B O 1
ATOM 1310 N N . SER B 1 74 ? 7.891 -4.891 -2.389 1 93.19 74 SER B N 1
ATOM 1311 C CA . SER B 1 74 ? 6.434 -4.855 -2.447 1 93.19 74 SER B CA 1
ATOM 1312 C C . SER B 1 74 ? 5.902 -3.467 -2.117 1 93.19 74 SER B C 1
ATOM 1314 O O . SER B 1 74 ? 6.637 -2.617 -1.61 1 93.19 74 SER B O 1
ATOM 1316 N N . PHE B 1 75 ? 4.621 -3.287 -2.318 1 95.62 75 PHE B N 1
ATOM 1317 C CA . PHE B 1 75 ? 4.02 -2.002 -1.986 1 95.62 75 PHE B CA 1
ATOM 1318 C C . PHE B 1 75 ? 3.9 -1.833 -0.476 1 95.62 75 PHE B C 1
ATOM 1320 O O . PHE B 1 75 ? 3.908 -0.709 0.031 1 95.62 75 PHE B O 1
ATOM 1327 N N . THR B 1 76 ? 3.795 -2.957 0.272 1 95.5 76 THR B N 1
ATOM 1328 C CA . THR B 1 76 ? 3.85 -2.832 1.725 1 95.5 76 THR B CA 1
ATOM 1329 C C . THR B 1 76 ? 5.184 -2.234 2.166 1 95.5 76 THR B C 1
ATOM 1331 O O . THR B 1 76 ? 5.223 -1.351 3.021 1 95.5 76 THR B O 1
ATOM 1334 N N . GLU B 1 77 ? 6.223 -2.678 1.558 1 92.06 77 GLU B N 1
ATOM 1335 C CA . GLU B 1 77 ? 7.547 -2.156 1.876 1 92.06 77 GLU B CA 1
ATOM 1336 C C . GLU B 1 77 ? 7.699 -0.71 1.41 1 92.06 77 GLU B C 1
ATOM 1338 O O . GLU B 1 77 ? 8.258 0.122 2.125 1 92.06 77 GLU B O 1
ATOM 1343 N N . PHE B 1 78 ? 7.227 -0.475 0.262 1 93.81 78 PHE B N 1
ATOM 1344 C CA . PHE B 1 78 ? 7.262 0.877 -0.281 1 93.81 78 PHE B CA 1
ATOM 1345 C C . PHE B 1 78 ? 6.516 1.846 0.629 1 93.81 78 PHE B C 1
ATOM 1347 O O . PHE B 1 78 ? 7.027 2.918 0.957 1 93.81 78 PHE B O 1
ATOM 1354 N N . THR B 1 79 ? 5.383 1.499 1.09 1 96.38 79 THR B N 1
ATOM 1355 C CA . THR B 1 79 ? 4.574 2.311 1.989 1 96.38 79 THR B CA 1
ATOM 1356 C C . THR B 1 79 ? 5.258 2.465 3.344 1 96.38 79 THR B C 1
ATOM 1358 O O . THR B 1 79 ? 5.262 3.553 3.922 1 96.38 79 THR B O 1
ATOM 1361 N N . SER B 1 80 ? 5.863 1.361 3.822 1 94.62 80 SER B N 1
ATOM 1362 C CA . SER B 1 80 ? 6.613 1.428 5.074 1 94.62 80 SER B CA 1
ATOM 1363 C C . SER B 1 80 ? 7.781 2.4 4.969 1 94.62 80 SER B C 1
ATOM 1365 O O . SER B 1 80 ? 8.047 3.166 5.895 1 94.62 80 SER B O 1
ATOM 1367 N N . ALA B 1 81 ? 8.469 2.359 3.824 1 92.62 81 ALA B N 1
ATOM 1368 C CA . ALA B 1 81 ? 9.57 3.289 3.602 1 92.62 81 ALA B CA 1
ATOM 1369 C C . ALA B 1 81 ? 9.078 4.734 3.59 1 92.62 81 ALA B C 1
ATOM 1371 O O . ALA B 1 81 ? 9.742 5.629 4.121 1 92.62 81 ALA B O 1
ATOM 1372 N N . PHE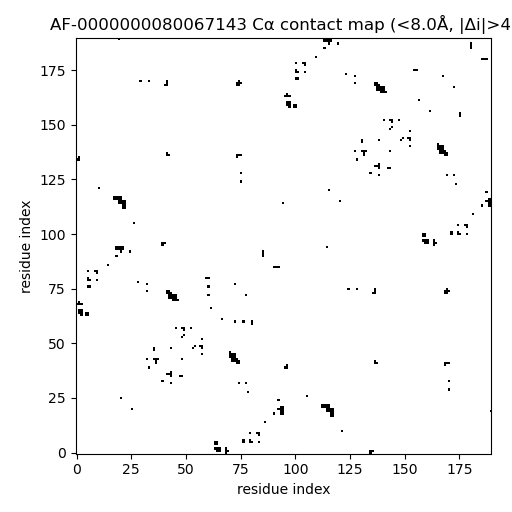 B 1 82 ? 7.941 4.965 2.916 1 94.94 82 PHE B N 1
ATOM 1373 C CA . PHE B 1 82 ? 7.34 6.293 2.906 1 94.94 82 PHE B CA 1
ATOM 1374 C C . PHE B 1 82 ? 7.109 6.789 4.328 1 94.94 82 PHE B C 1
ATOM 1376 O O . PHE B 1 82 ? 7.496 7.91 4.672 1 94.94 82 PHE B O 1
ATOM 1383 N N . ILE B 1 83 ? 6.504 5.973 5.176 1 96.75 83 ILE B N 1
ATOM 1384 C CA . ILE B 1 83 ? 6.195 6.371 6.547 1 96.75 83 ILE B CA 1
ATOM 1385 C C . ILE B 1 83 ? 7.488 6.613 7.32 1 96.75 83 ILE B C 1
ATOM 1387 O O . ILE B 1 83 ? 7.586 7.574 8.086 1 96.75 83 ILE B O 1
ATOM 1391 N N . PHE B 1 84 ? 8.461 5.727 7.043 1 93.75 84 PHE B N 1
ATOM 1392 C CA . PHE B 1 84 ? 9.758 5.879 7.688 1 93.75 84 PHE B CA 1
ATOM 1393 C C . PHE B 1 84 ? 10.359 7.242 7.375 1 93.75 84 PHE B C 1
ATOM 1395 O O . PHE B 1 84 ? 10.789 7.961 8.281 1 93.75 84 PHE B O 1
ATOM 1402 N N . VAL B 1 85 ? 10.367 7.605 6.145 1 93 85 VAL B N 1
ATOM 1403 C CA . VAL B 1 85 ? 10.945 8.867 5.695 1 93 85 VAL B CA 1
ATOM 1404 C C . VAL B 1 85 ? 10.117 10.039 6.23 1 93 85 VAL B C 1
ATOM 1406 O O . VAL B 1 85 ? 10.672 11.047 6.668 1 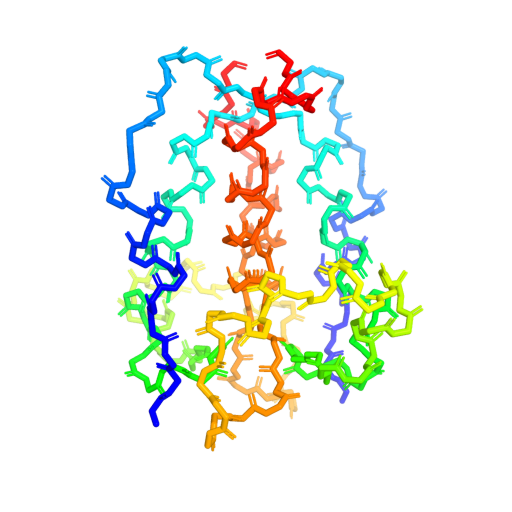93 85 VAL B O 1
ATOM 1409 N N . GLN B 1 86 ? 8.766 9.93 6.18 1 96.44 86 GLN B N 1
ATOM 1410 C CA . GLN B 1 86 ? 7.898 10.969 6.723 1 96.44 86 GLN B CA 1
ATOM 1411 C C . GLN B 1 86 ? 8.211 11.227 8.195 1 96.44 86 GLN B C 1
ATOM 1413 O O . GLN B 1 86 ? 8.359 12.383 8.609 1 96.44 86 GLN B O 1
ATOM 1418 N N . ARG B 1 87 ? 8.328 10.156 8.969 1 96.44 87 ARG B N 1
ATOM 1419 C CA . ARG B 1 87 ? 8.648 10.281 10.391 1 96.44 87 ARG B CA 1
ATOM 1420 C C . ARG B 1 87 ? 9.984 10.984 10.594 1 96.44 87 ARG B C 1
ATOM 1422 O O . ARG B 1 87 ? 10.086 11.914 11.406 1 96.44 87 ARG B O 1
ATOM 1429 N N . ALA B 1 88 ? 10.969 10.594 9.867 1 92.94 88 ALA B N 1
ATOM 1430 C CA . ALA B 1 88 ? 12.312 11.141 10.008 1 92.94 88 ALA B CA 1
ATOM 1431 C C . ALA B 1 88 ? 12.352 12.609 9.609 1 92.94 88 ALA B C 1
ATOM 1433 O O . ALA B 1 88 ? 13.164 13.383 10.125 1 92.94 88 ALA B O 1
ATOM 1434 N N . SER B 1 89 ? 11.461 13.055 8.734 1 95.62 89 SER B N 1
ATOM 1435 C CA . SER B 1 89 ? 11.516 14.406 8.18 1 95.62 89 SER B CA 1
ATOM 1436 C C . SER B 1 89 ? 10.43 15.289 8.773 1 95.62 89 SER B C 1
ATOM 1438 O O . SER B 1 89 ? 10.195 16.406 8.289 1 95.62 89 SER B O 1
ATOM 1440 N N . GLY B 1 90 ? 9.711 14.852 9.75 1 97.44 90 GLY B N 1
ATOM 1441 C CA . GLY B 1 90 ? 8.688 15.648 10.406 1 97.44 90 GLY B CA 1
ATOM 1442 C C . GLY B 1 90 ? 7.387 15.703 9.625 1 97.44 90 GLY B C 1
ATOM 1443 O O . GLY B 1 90 ? 6.723 16.734 9.578 1 97.44 90 GLY B O 1
ATOM 1444 N N . TYR B 1 91 ? 7.02 14.742 8.898 1 98.19 91 TYR B N 1
ATOM 1445 C CA . TYR B 1 91 ? 5.77 14.508 8.18 1 98.19 91 TYR B CA 1
ATOM 1446 C C . TYR B 1 91 ? 5.473 15.641 7.207 1 98.19 91 TYR B C 1
ATOM 1448 O O . TYR B 1 91 ? 4.418 16.281 7.289 1 98.19 91 TYR B O 1
ATOM 1456 N N . PRO B 1 92 ? 6.34 15.836 6.238 1 98.06 92 PRO B N 1
ATOM 1457 C CA . PRO B 1 92 ? 6.219 17.016 5.379 1 98.06 92 PRO B CA 1
ATOM 1458 C C . PRO B 1 92 ? 4.992 16.953 4.473 1 98.06 92 PRO B C 1
ATOM 1460 O O . PRO B 1 92 ? 4.562 17.984 3.949 1 98.06 92 PRO B O 1
ATOM 1463 N N . ASN B 1 93 ? 4.332 15.734 4.223 1 98.25 93 ASN B N 1
ATOM 1464 C CA . ASN B 1 93 ? 3.195 15.617 3.312 1 98.25 93 ASN B CA 1
ATOM 1465 C C . ASN B 1 93 ? 1.875 15.539 4.074 1 98.25 93 ASN B C 1
ATOM 1467 O O . ASN B 1 93 ? 0.818 15.344 3.469 1 98.25 93 ASN B O 1
ATOM 1471 N N . LYS B 1 94 ? 1.97 15.664 5.406 1 98.38 94 LYS B N 1
ATOM 1472 C CA . LYS B 1 94 ? 0.733 15.617 6.18 1 98.38 94 LYS B CA 1
ATOM 1473 C C . LYS B 1 94 ? -0.147 16.828 5.883 1 98.38 94 LYS B C 1
ATOM 1475 O O . LYS B 1 94 ? 0.34 17.859 5.402 1 98.38 94 LYS B O 1
ATOM 1480 N N . VAL B 1 95 ? -1.467 16.656 6.152 1 97.56 95 VAL B N 1
ATOM 1481 C CA . VAL B 1 95 ? -2.416 17.75 5.992 1 97.56 95 VAL B CA 1
ATOM 1482 C C . VAL B 1 95 ? -3.174 17.969 7.301 1 97.56 95 VAL B C 1
ATOM 1484 O O . VAL B 1 95 ? -3.303 17.062 8.117 1 97.56 95 VAL B O 1
#

=== Feature glossary ===
Feature key, reading from the visual/contextual features back to the raw sequence:

Rendered structure images. Structure images are PyMOL renders from six orthogonal camera directions. Cartoon representation draws helices as coils and strands as arrows; sticks shows the backbone as bonds; surface shows the solvent-excluded envelope. Rainbow coloring maps sequence position to hue (blue→red, N→C); chain coloring assigns a distinct color per polypeptide.

Contact-map, Ramachandran, and PAE plots. Three diagnostic plots accompany the record. The Cα contact map visualizes the tertiary structure as a 2D adjacency matrix (8 Å cutoff, sequence-local contacts suppressed). The Ramachandran plot shows the distribution of backbone (φ, ψ) torsions, with points in the α and β basins reflecting secondary structure content. The PAE plot shows AlphaFold's inter-residue confidence as a color matrix.

InterPro / GO / CATH / organism. The annotation block draws on four external resources. InterPro: which protein families and domains the sequence belongs to. GO: standardized terms for what the protein does, what process it participates in, and where in the cell it acts. CATH: which structural fold it has in the CATH hierarchy. Organism: the species of origin.

Nearest PDB structures. Structural nearest neighbors (via Foldseek easy-search vs the PDB). Reported per hit: target PDB id, E-value, and alignment TM-score. A TM-score above ~0.5 is the conventional threshold for 'same fold'.

Predicted aligned error. Predicted aligned error is AlphaFold's pairwise confidence. Unlike pLDDT (per-residue), PAE is per-residue-pair and captures whether two parts of the structure are correctly placed relative to each other. Units are ångströms of expected positional error.

Solvent-accessible surface area. SASA measures how much of the protein is reachable by solvent. It is computed by rolling a water-sized probe over the atomic surface and summing the exposed area (Å²). Per-residue SASA distinguishes core (buried, low SASA) from surface (exposed, high SASA) residues; total SASA is a whole-molecule size measure.

B-factor. Crystallographic B-factors measure how much each atom's electron density is smeared out, in Å². They rise in mobile loops and surface residues and fall in the buried interior. In AlphaFold models this column is repurposed to hold pLDDT instead.

pLDDT. For AlphaFold models, the B-factor field carries pLDDT — the model's own estimate of local accuracy on a 0–100 scale. Regions with pLDDT<50 should be treated as essentially unmodeled; they often correspond to intrinsically disordered segments.

Backbone torsions (φ/ψ). φ (phi) and ψ (psi) are the two rotatable backbone dihedrals per residue: φ is the C(i-1)–N–Cα–C torsion, ψ is the N–Cα–C–N(i+1) torsion, both in degrees on (−180°, 180°]. α-helical residues cluster near (−60°, −45°); β-strand residues near (−120°, +130°). A Ramachandran plot is simply a scatter of (φ, ψ) for every residue.

Radius of gyration, Cα contacts, bounding box. Radius of gyration (Rg) is the root-mean-square distance of Cα atoms from their centroid — a single number for overall size and compactness. A globular domain of N residues has Rg ≈ 2.2·N^0.38 Å; an extended or disordered chain has a much larger Rg. The Cα contact count is the number of residue pairs whose Cα atoms are within 8 Å and are more than four positions apart in sequence — a standard proxy for tertiary packing density. The bounding box is the smallest axis-aligned box enclosing all Cα atoms.

Secondary structure (3-state, P-SEA). Three-state secondary structure (P-SEA) collapses the eight DSSP classes into helix (a), strand (b), and coil (c). P-SEA assigns these from Cα geometry alone — distances and angles — without requiring backbone oxygens, so it works on any Cα trace.

Secondary structure (8-state, DSSP). Secondary structure is the local, repeating backbone conformation. DSSP classifies it into eight states by reading the hydrogen-bond network: three helix types (H, G, I), two β types (E, B), two non-regular types (T, S), and unstructured coil (-).

Foldseek 3Di. The Foldseek 3Di string encodes local tertiary geometry as a 20-letter alphabet — one character per residue — derived from the relative positions of nearby Cα atoms. Unlike the amino-acid sequence, 3Di is a direct function of the 3D structure, so two proteins with the same fold have similar 3Di strings even at low sequence identity.

mmCIF coordinates. Structure coordinates are given as an mmCIF _atom_site loop: one row per atom with element, residue name, chain id, sequence number, and x/y/z position in Å. Only the four main-chain atoms per residue are included here; side chains are omitted to keep the record compact.

Sequence. This is the polypeptide sequence — one letter per residue, N-terminus first. Length ranges from a few dozen residues for small domains to over a thousand for large multi-domain proteins.